Protein AF-A0A1H0HGM2-F1 (afdb_monomer_lite)

Sequence (257 aa):
MSARINRRALAAGILAATAVPAIAKDTRTVGTLRGDGTARLPDHAALWARMPLPFTPAEAWHLLSPETQAEIGTAVIGMELAQYVYGDGRADADQFKDDALRSAASDVAHDLLNRIDDRLWALLPDLYGPDGDHPAWALAAGMVHPLGAALPEAPTAPASVAEPDPTLAALAVREAASRDLAQIGNDTAGDESAEPTARWWAGDRRLDAADSVLRTTAPTTLAGLSALAQHYASTSCDPDGEGLTHLVEILADFADA

Secondary structure (DSSP, 8-state):
--PPP-------------------------------SSSPPP--HHHHTTS--SS-HHHHHHHS-HHHHHHHHHHHHHHHHHHHHHTTTS-TTTS-S-HHHHHHHHHHHHHHHHHHHHHHHHH-HHHH-STTS--HHHHHTTSSPPTT-PPPPPP------PPPPHHHHHHHHHHHHHHHHHHHHHHTTT--SHHHHHHHHHHHHHHHHHHHHHHHT---SHHHHHHHHHHHHHH-S-TTSHHHHHHHHHHHHHH--

Radius of gyration: 26.95 Å; chains: 1; bounding box: 80×81×49 Å

Organism: NCBI:txid582672

pLDDT: mean 79.15, std 18.61, range [33.38, 97.94]

Structure (mmCIF, N/CA/C/O backbone):
data_AF-A0A1H0HGM2-F1
#
_entry.id   AF-A0A1H0HGM2-F1
#
loop_
_atom_site.group_PDB
_atom_site.id
_atom_site.type_symbol
_atom_site.label_atom_id
_atom_site.label_alt_id
_atom_site.label_comp_id
_atom_site.label_asym_id
_atom_site.label_entity_id
_atom_site.label_seq_id
_atom_site.pdbx_PDB_ins_code
_atom_site.Cartn_x
_atom_site.Cartn_y
_atom_site.Cartn_z
_atom_site.occupancy
_atom_site.B_iso_or_equiv
_atom_site.auth_seq_id
_atom_site.auth_comp_id
_atom_site.auth_asym_id
_atom_site.auth_atom_id
_atom_site.pdbx_PDB_model_num
ATOM 1 N N . MET A 1 1 ? 59.753 -2.458 -13.255 1.00 41.25 1 MET A N 1
ATOM 2 C CA . MET A 1 1 ? 59.153 -1.107 -13.204 1.00 41.25 1 MET A CA 1
ATOM 3 C C . MET A 1 1 ? 57.980 -1.168 -12.238 1.00 41.25 1 MET A C 1
ATOM 5 O O . MET A 1 1 ? 56.936 -1.683 -12.601 1.00 41.25 1 MET A O 1
ATOM 9 N N . SER A 1 2 ? 58.196 -0.769 -10.982 1.00 33.38 2 SER A N 1
ATOM 10 C CA . SER A 1 2 ? 57.208 -0.868 -9.896 1.00 33.38 2 SER A CA 1
ATOM 11 C C . SER A 1 2 ? 56.624 0.509 -9.599 1.00 33.38 2 SER A C 1
ATOM 13 O O . SER A 1 2 ? 57.358 1.405 -9.184 1.00 33.38 2 SER A O 1
ATOM 15 N N . ALA A 1 3 ? 55.318 0.673 -9.796 1.00 39.53 3 ALA A N 1
ATOM 16 C CA . ALA A 1 3 ? 54.596 1.877 -9.408 1.00 39.53 3 ALA A CA 1
ATOM 17 C C . ALA A 1 3 ? 54.247 1.809 -7.911 1.00 39.53 3 ALA A C 1
ATOM 19 O O . ALA A 1 3 ? 53.541 0.908 -7.464 1.00 39.53 3 ALA A 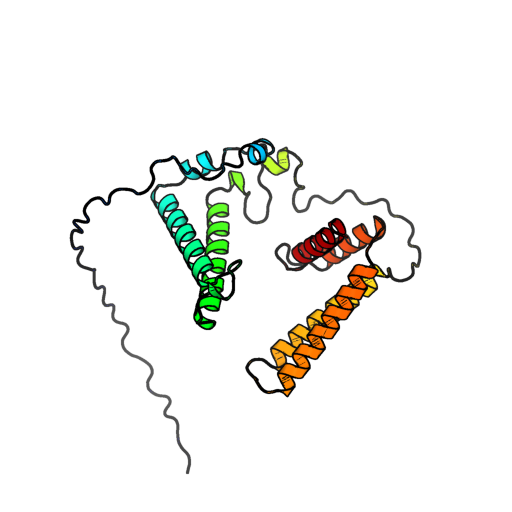O 1
ATOM 20 N N . ARG A 1 4 ? 54.781 2.751 -7.124 1.00 36.84 4 ARG A N 1
ATOM 21 C CA . ARG A 1 4 ? 54.432 2.951 -5.711 1.00 36.84 4 ARG A CA 1
ATOM 22 C C . ARG A 1 4 ? 53.229 3.890 -5.630 1.00 36.84 4 ARG A C 1
ATOM 24 O O . ARG A 1 4 ? 53.337 5.049 -6.016 1.00 36.84 4 ARG A O 1
ATOM 31 N N . ILE A 1 5 ? 52.112 3.398 -5.102 1.00 43.81 5 ILE A N 1
ATOM 32 C CA . ILE A 1 5 ? 50.931 4.203 -4.766 1.00 43.81 5 ILE A CA 1
ATOM 33 C C . ILE A 1 5 ? 51.203 4.918 -3.435 1.00 43.81 5 ILE A C 1
ATOM 35 O O . ILE A 1 5 ? 51.468 4.284 -2.412 1.00 43.81 5 ILE A O 1
ATOM 39 N N . ASN A 1 6 ? 51.181 6.250 -3.461 1.00 40.78 6 ASN A N 1
ATOM 40 C CA . ASN A 1 6 ? 51.484 7.111 -2.320 1.00 40.78 6 ASN A CA 1
ATOM 41 C C . ASN A 1 6 ? 50.248 7.250 -1.407 1.00 40.78 6 ASN A C 1
ATOM 43 O O . ASN A 1 6 ? 49.280 7.919 -1.753 1.00 40.78 6 ASN A O 1
ATOM 47 N N . ARG A 1 7 ? 50.292 6.631 -0.218 1.00 42.03 7 ARG A N 1
ATOM 48 C CA . ARG A 1 7 ? 49.257 6.670 0.840 1.00 42.03 7 ARG A CA 1
ATOM 49 C C . ARG A 1 7 ? 49.341 7.917 1.744 1.00 42.03 7 ARG A C 1
ATOM 51 O O . ARG A 1 7 ? 49.354 7.791 2.967 1.00 42.03 7 ARG A O 1
ATOM 58 N N . ARG A 1 8 ? 49.430 9.128 1.188 1.00 40.69 8 ARG A N 1
ATOM 59 C CA . ARG A 1 8 ? 49.421 10.374 1.987 1.00 40.69 8 ARG A CA 1
ATOM 60 C C . ARG A 1 8 ? 48.728 11.522 1.255 1.00 40.69 8 ARG A C 1
ATOM 62 O O . ARG A 1 8 ? 49.390 12.355 0.653 1.00 40.69 8 ARG A O 1
ATOM 69 N N . ALA A 1 9 ? 47.403 11.560 1.347 1.00 36.84 9 ALA A N 1
ATOM 70 C CA . ALA A 1 9 ? 46.600 12.771 1.180 1.00 36.84 9 ALA A CA 1
ATOM 71 C C . ALA A 1 9 ? 45.248 12.544 1.874 1.00 36.84 9 ALA A C 1
ATOM 73 O O . ALA A 1 9 ? 44.227 12.298 1.244 1.00 36.84 9 ALA A O 1
ATOM 74 N N . LEU A 1 10 ? 45.288 12.526 3.205 1.00 39.38 10 LEU A N 1
ATOM 75 C CA . LEU A 1 10 ? 44.124 12.514 4.081 1.00 39.38 10 LEU A CA 1
ATOM 76 C C . LEU A 1 10 ? 44.350 13.644 5.089 1.00 39.38 10 LEU A C 1
ATOM 78 O O . LEU A 1 10 ? 45.466 13.782 5.591 1.00 39.38 10 LEU A O 1
ATOM 82 N N . ALA A 1 11 ? 43.285 14.402 5.352 1.00 36.91 11 ALA A N 1
ATOM 83 C CA . ALA A 1 11 ? 43.165 15.565 6.239 1.00 36.91 11 ALA A CA 1
ATOM 84 C C . ALA A 1 11 ? 43.486 16.944 5.627 1.00 36.91 11 ALA A C 1
ATOM 86 O O . ALA A 1 11 ? 44.640 17.349 5.538 1.00 36.91 11 ALA A O 1
ATOM 87 N N . ALA A 1 12 ? 42.431 17.696 5.293 1.00 35.72 12 ALA A N 1
ATOM 88 C CA . ALA A 1 12 ? 42.093 18.976 5.937 1.00 35.72 12 ALA A CA 1
ATOM 89 C C . ALA A 1 12 ? 40.944 19.668 5.182 1.00 35.72 12 ALA A C 1
ATOM 91 O O . ALA A 1 12 ? 41.031 19.838 3.970 1.00 35.72 12 ALA A O 1
ATOM 92 N N . GLY A 1 13 ? 39.906 20.118 5.900 1.00 35.19 13 GLY A N 1
ATOM 93 C CA . GLY A 1 13 ? 38.994 21.143 5.376 1.00 35.19 13 GLY A CA 1
ATOM 94 C C . GLY A 1 13 ? 37.494 20.952 5.601 1.00 35.19 13 GLY A C 1
ATOM 95 O O . GLY A 1 13 ? 36.725 21.272 4.704 1.00 35.19 13 GLY A O 1
ATOM 96 N N . ILE A 1 14 ? 37.051 20.477 6.770 1.00 47.72 14 ILE A N 1
ATOM 97 C CA . ILE A 1 14 ? 35.669 20.729 7.210 1.00 47.72 14 ILE A CA 1
ATOM 98 C C . ILE A 1 14 ? 35.642 22.145 7.790 1.00 47.72 14 ILE A C 1
ATOM 100 O O . ILE A 1 14 ? 36.160 22.378 8.881 1.00 47.72 14 ILE A O 1
ATOM 104 N N . LEU A 1 15 ? 35.068 23.094 7.053 1.00 42.78 15 LEU A N 1
ATOM 105 C CA . LEU A 1 15 ? 34.681 24.400 7.577 1.00 42.78 15 LEU A CA 1
ATOM 106 C C . LEU A 1 15 ? 33.322 24.774 6.990 1.00 42.78 15 LEU A C 1
ATOM 108 O O . LEU A 1 15 ? 33.135 24.840 5.777 1.00 42.78 15 LEU A O 1
ATOM 112 N N . ALA A 1 16 ? 32.375 24.943 7.905 1.00 47.06 16 ALA A N 1
ATOM 113 C CA . ALA A 1 16 ? 30.979 25.229 7.662 1.00 47.06 16 ALA A CA 1
ATOM 114 C C . ALA A 1 16 ? 30.795 26.531 6.872 1.00 47.06 16 ALA A C 1
ATOM 116 O O . ALA A 1 16 ? 31.203 27.602 7.318 1.00 47.06 16 ALA A O 1
ATOM 117 N N . ALA A 1 17 ? 30.108 26.439 5.736 1.00 39.50 17 ALA A N 1
ATOM 118 C CA . ALA A 1 17 ? 29.451 27.575 5.113 1.00 39.50 17 ALA A CA 1
ATOM 119 C C . ALA A 1 17 ? 27.963 27.501 5.470 1.00 39.50 17 ALA A C 1
ATOM 121 O O . ALA A 1 17 ? 27.152 26.947 4.733 1.00 39.50 17 ALA A O 1
ATOM 122 N N . THR A 1 18 ? 27.599 28.050 6.629 1.00 46.50 18 THR A N 1
ATOM 123 C CA . THR A 1 18 ? 26.214 28.425 6.932 1.00 46.50 18 THR A CA 1
ATOM 124 C C . THR A 1 18 ? 25.848 29.619 6.053 1.00 46.50 18 THR A C 1
ATOM 126 O O . THR A 1 18 ? 25.894 30.770 6.487 1.00 46.50 18 THR A O 1
ATOM 129 N N . ALA A 1 19 ? 25.539 29.362 4.785 1.00 41.47 19 ALA A N 1
ATOM 130 C CA . ALA A 1 19 ? 24.848 30.334 3.958 1.00 41.47 19 ALA A CA 1
ATOM 131 C C . ALA A 1 19 ? 23.381 30.324 4.394 1.00 41.47 19 ALA A C 1
ATOM 133 O O . ALA A 1 19 ? 22.616 29.448 4.007 1.00 41.47 19 ALA A O 1
ATOM 134 N N . VAL A 1 20 ? 23.007 31.273 5.252 1.00 43.91 20 VAL A N 1
ATOM 135 C CA . VAL A 1 20 ? 21.601 31.603 5.496 1.00 43.91 20 VAL A CA 1
ATOM 136 C C . VAL A 1 20 ? 21.044 32.084 4.153 1.00 43.91 20 VAL A C 1
ATOM 138 O O . VAL A 1 20 ? 21.515 33.118 3.666 1.00 43.91 20 VAL A O 1
ATOM 141 N N . PRO A 1 21 ? 20.101 31.375 3.506 1.00 48.78 21 PRO A N 1
ATOM 142 C CA . PRO A 1 21 ? 19.476 31.912 2.314 1.00 48.78 21 PRO A CA 1
ATOM 143 C C . PRO A 1 21 ? 18.744 33.190 2.720 1.00 48.78 21 PRO A C 1
ATOM 145 O O . PRO A 1 21 ? 17.926 33.198 3.641 1.00 48.78 21 PRO A O 1
ATOM 148 N N . ALA A 1 22 ? 19.094 34.292 2.059 1.00 45.78 22 ALA A N 1
ATOM 149 C CA . ALA A 1 22 ? 18.381 35.546 2.193 1.00 45.78 22 ALA A CA 1
ATOM 150 C C . ALA A 1 22 ? 16.900 35.268 1.917 1.00 45.78 22 ALA A C 1
ATOM 152 O O . ALA A 1 22 ? 16.536 34.871 0.810 1.00 45.78 22 ALA A O 1
ATOM 153 N N . ILE A 1 23 ? 16.062 35.448 2.940 1.00 48.78 23 ILE A N 1
ATOM 154 C CA . ILE A 1 23 ? 14.609 35.384 2.821 1.00 48.78 23 ILE A CA 1
ATOM 155 C C . ILE A 1 23 ? 14.208 36.561 1.934 1.00 48.78 23 ILE A C 1
ATOM 157 O O . ILE A 1 23 ? 13.957 37.673 2.402 1.00 48.78 23 ILE A O 1
ATOM 161 N N . ALA A 1 24 ? 14.191 36.331 0.623 1.00 48.75 24 ALA A N 1
ATOM 162 C CA . ALA A 1 24 ? 13.398 37.138 -0.274 1.00 48.75 24 ALA A CA 1
ATOM 163 C C . ALA A 1 24 ? 11.969 37.047 0.263 1.00 48.75 24 ALA A C 1
ATOM 165 O O . ALA A 1 24 ? 11.419 35.952 0.382 1.00 48.75 24 ALA A O 1
ATOM 166 N N . LYS A 1 25 ? 11.399 38.189 0.666 1.00 46.81 25 LYS A N 1
ATOM 167 C CA . LYS A 1 25 ? 9.966 38.291 0.941 1.00 46.81 25 LYS A CA 1
ATOM 168 C C . LYS A 1 25 ? 9.260 37.911 -0.348 1.00 46.81 25 LYS A C 1
ATOM 170 O O . LYS A 1 25 ? 9.139 38.727 -1.257 1.00 46.81 25 LYS A O 1
ATOM 175 N N . ASP A 1 26 ? 8.882 36.648 -0.421 1.00 48.88 26 ASP A N 1
ATOM 176 C CA . ASP A 1 26 ? 8.165 36.076 -1.532 1.00 48.88 26 ASP A CA 1
ATOM 177 C C . ASP A 1 26 ? 6.769 36.694 -1.524 1.00 48.88 26 ASP A C 1
ATOM 179 O O . ASP A 1 26 ? 5.858 36.241 -0.835 1.00 48.88 26 ASP A O 1
ATOM 183 N N . THR A 1 27 ? 6.603 37.796 -2.252 1.00 48.78 27 THR A N 1
ATOM 184 C CA . THR A 1 27 ? 5.293 38.317 -2.640 1.00 48.78 27 THR A CA 1
ATOM 185 C C . THR A 1 27 ? 4.699 37.412 -3.716 1.00 48.78 27 THR A C 1
ATOM 187 O O . THR A 1 27 ? 4.332 37.872 -4.798 1.00 48.78 27 THR A O 1
ATOM 190 N N . ARG A 1 28 ? 4.611 36.107 -3.433 1.00 55.53 28 ARG A N 1
ATOM 191 C CA . ARG A 1 28 ? 3.736 35.204 -4.165 1.00 55.53 28 ARG A CA 1
ATOM 192 C C . ARG A 1 28 ? 2.328 35.708 -3.915 1.00 55.53 28 ARG A C 1
ATOM 194 O O . ARG A 1 28 ? 1.784 35.624 -2.817 1.00 55.53 28 ARG A O 1
ATOM 201 N N . THR A 1 29 ? 1.783 36.309 -4.962 1.00 50.22 29 THR A N 1
ATOM 202 C CA . THR A 1 29 ? 0.357 36.522 -5.161 1.00 50.22 29 THR A CA 1
ATOM 203 C C . THR A 1 29 ? -0.350 35.275 -4.647 1.00 50.22 29 THR A C 1
ATOM 205 O O . THR A 1 29 ? 0.011 34.178 -5.069 1.00 50.22 29 THR A O 1
ATOM 208 N N . VAL A 1 30 ? -1.279 35.429 -3.697 1.00 56.69 30 VAL A N 1
ATOM 209 C CA . VAL A 1 30 ? -2.112 34.326 -3.204 1.00 56.69 30 VAL A CA 1
ATOM 210 C C . VAL A 1 30 ? -2.732 33.681 -4.437 1.00 56.69 30 VAL A C 1
ATOM 212 O O . VAL A 1 30 ? -3.612 34.265 -5.069 1.00 56.69 30 VAL A O 1
ATOM 215 N N . GLY A 1 31 ? -2.167 32.549 -4.858 1.00 57.84 31 GLY A N 1
ATOM 216 C CA . GLY A 1 31 ? -2.611 31.860 -6.053 1.00 57.84 31 GLY A CA 1
ATOM 217 C C . GLY A 1 31 ? -4.076 31.513 -5.863 1.00 57.84 31 GLY A C 1
ATOM 218 O O . GLY A 1 31 ? -4.478 31.110 -4.771 1.00 57.84 31 GLY A O 1
ATOM 219 N N . THR A 1 32 ? -4.885 31.698 -6.902 1.00 76.00 32 THR A N 1
ATOM 220 C CA . THR A 1 32 ? -6.255 31.191 -6.905 1.00 76.00 32 THR A CA 1
ATOM 221 C C . THR A 1 32 ? -6.206 29.705 -6.550 1.00 76.00 32 THR A C 1
ATOM 223 O O . THR A 1 32 ? -5.618 28.913 -7.290 1.00 76.00 32 THR A O 1
ATOM 226 N N . LEU A 1 33 ? -6.764 29.346 -5.390 1.00 78.12 33 LEU A N 1
ATOM 227 C CA . LEU A 1 33 ? -6.861 27.955 -4.959 1.00 78.12 33 LEU A CA 1
ATOM 228 C C . LEU A 1 33 ? -7.675 27.185 -6.009 1.00 78.12 33 LEU A C 1
ATOM 230 O O . LEU A 1 33 ? -8.703 27.673 -6.479 1.00 78.12 33 LEU A O 1
ATOM 234 N N . ARG A 1 34 ? -7.184 26.015 -6.425 1.00 79.00 34 ARG A N 1
ATOM 235 C CA . ARG A 1 34 ? -7.852 25.164 -7.421 1.00 79.00 34 ARG A CA 1
ATOM 236 C C . ARG A 1 34 ? -8.838 24.223 -6.715 1.00 79.00 34 ARG A C 1
ATOM 238 O O . ARG A 1 34 ? -8.471 23.630 -5.707 1.00 79.00 34 ARG A O 1
ATOM 245 N N . GLY A 1 35 ? -10.043 24.071 -7.275 1.00 77.31 35 GLY A N 1
ATOM 246 C CA . GLY A 1 35 ? -11.105 23.173 -6.792 1.00 77.31 35 GLY A CA 1
ATOM 247 C C . GLY A 1 35 ? -12.396 23.919 -6.430 1.00 77.31 35 GLY A C 1
ATOM 248 O O . GLY A 1 35 ? -12.379 24.836 -5.617 1.00 77.31 35 GLY A O 1
ATOM 249 N N . ASP A 1 36 ? -13.521 23.533 -7.033 1.00 76.81 36 ASP A N 1
ATOM 250 C CA . ASP A 1 36 ? -14.860 24.120 -6.827 1.00 76.81 36 ASP A CA 1
ATOM 251 C C . ASP A 1 36 ? -15.796 23.218 -5.996 1.00 76.81 36 ASP A C 1
ATOM 253 O O . ASP A 1 36 ? -16.963 23.538 -5.773 1.00 76.81 36 ASP A O 1
ATOM 257 N N . GLY A 1 37 ? -15.274 22.090 -5.505 1.00 72.56 37 GLY A N 1
ATOM 258 C CA . GLY A 1 37 ? -16.003 21.136 -4.676 1.00 72.56 37 GLY A CA 1
ATOM 259 C C . GLY A 1 37 ? -17.016 20.272 -5.430 1.00 72.56 37 GLY A C 1
ATOM 260 O O . GLY A 1 37 ? -17.710 19.494 -4.772 1.00 72.56 37 GLY A O 1
ATOM 261 N N . THR A 1 38 ? -17.110 20.364 -6.764 1.00 77.25 38 THR A N 1
ATOM 262 C CA . THR A 1 38 ? -18.088 19.589 -7.549 1.00 77.25 38 THR A CA 1
ATOM 263 C C . THR A 1 38 ? -17.596 18.188 -7.908 1.00 77.25 38 THR A C 1
ATOM 265 O O . THR A 1 38 ? -18.411 17.302 -8.140 1.00 77.25 38 THR A O 1
ATOM 268 N N . ALA A 1 39 ? -16.280 17.967 -7.924 1.00 79.31 39 ALA A N 1
ATOM 269 C CA . ALA A 1 39 ? -15.652 16.669 -8.177 1.00 79.31 39 ALA A CA 1
ATOM 270 C C . ALA A 1 39 ? -15.049 16.096 -6.884 1.00 79.31 39 ALA A C 1
ATOM 272 O O . ALA A 1 39 ? -13.830 16.046 -6.719 1.00 79.31 39 ALA A O 1
ATOM 273 N N . ARG A 1 40 ? -15.904 15.720 -5.925 1.00 80.88 40 ARG A N 1
ATOM 274 C CA . ARG A 1 40 ? -15.440 15.055 -4.697 1.00 80.88 40 ARG A CA 1
ATOM 275 C C . ARG A 1 40 ? -15.037 13.615 -4.995 1.00 80.88 40 ARG A C 1
ATOM 277 O O . ARG A 1 40 ? -15.739 12.916 -5.724 1.00 80.88 40 ARG A O 1
ATOM 284 N N . LEU A 1 41 ? -13.929 13.185 -4.396 1.00 86.56 41 LEU A N 1
ATOM 285 C CA . LEU A 1 41 ? -13.551 11.777 -4.369 1.00 86.56 41 LEU A CA 1
ATOM 286 C C . LEU A 1 41 ? -14.628 10.962 -3.625 1.00 86.56 41 LEU A C 1
ATOM 288 O O . LEU A 1 41 ? -15.260 11.505 -2.710 1.00 86.56 41 LEU A O 1
ATOM 292 N N . PRO A 1 42 ? -14.854 9.688 -3.996 1.00 86.75 42 PRO A N 1
ATOM 293 C CA . PRO A 1 42 ? -15.713 8.793 -3.229 1.00 86.75 42 PRO A CA 1
ATOM 294 C C . PRO A 1 42 ? -15.230 8.701 -1.777 1.00 86.75 42 PRO A C 1
ATOM 296 O O . PRO A 1 42 ? -14.042 8.527 -1.525 1.00 86.75 42 PRO A O 1
ATOM 299 N N . ASP A 1 43 ? -16.145 8.812 -0.815 1.00 83.69 43 ASP A N 1
ATOM 300 C CA . ASP A 1 43 ? -15.801 8.794 0.614 1.00 83.69 43 ASP A CA 1
ATOM 301 C C . ASP A 1 43 ? -15.726 7.379 1.209 1.00 83.69 43 ASP A C 1
ATOM 303 O O . ASP A 1 43 ? -15.264 7.211 2.335 1.00 83.69 43 ASP A O 1
ATOM 307 N N . HIS A 1 44 ? -16.179 6.363 0.466 1.00 91.56 44 HIS A N 1
ATOM 308 C CA . HIS A 1 44 ? -16.291 4.970 0.904 1.00 91.56 44 HIS A CA 1
ATOM 309 C C . HIS A 1 44 ? -17.020 4.793 2.255 1.00 91.56 44 HIS A C 1
ATOM 311 O O . HIS A 1 44 ? -16.778 3.820 2.969 1.00 91.56 44 HIS A O 1
ATOM 317 N N . ALA A 1 45 ? -17.968 5.675 2.603 1.00 88.94 45 ALA A N 1
ATOM 318 C CA . ALA A 1 45 ? -18.619 5.695 3.919 1.00 88.94 45 ALA A CA 1
ATOM 319 C C . ALA A 1 45 ? -19.258 4.354 4.330 1.00 88.94 45 ALA A C 1
ATOM 321 O O . ALA A 1 45 ? -19.223 3.981 5.502 1.00 88.94 45 ALA A O 1
ATOM 322 N N . ALA A 1 46 ? -19.805 3.599 3.371 1.00 90.62 46 ALA A N 1
ATOM 323 C CA . ALA A 1 46 ? -20.396 2.285 3.627 1.00 90.62 46 ALA A CA 1
ATOM 324 C C . ALA A 1 46 ? -19.374 1.244 4.117 1.00 90.62 46 ALA A C 1
ATOM 326 O O . ALA A 1 46 ? -19.728 0.372 4.909 1.00 90.62 46 ALA A O 1
ATOM 327 N N . LEU A 1 47 ? -18.120 1.327 3.661 1.00 91.19 47 LEU A N 1
ATOM 328 C CA . LEU A 1 47 ? -17.037 0.477 4.151 1.00 91.19 47 LEU A CA 1
ATOM 329 C C . LEU A 1 47 ? -16.688 0.862 5.590 1.00 91.19 47 LEU A C 1
ATOM 331 O O . LEU A 1 47 ? -16.695 0.003 6.470 1.00 91.19 47 LEU A O 1
ATOM 335 N N . TRP A 1 48 ? -16.458 2.153 5.839 1.00 91.75 48 TRP A N 1
ATOM 336 C CA . TRP A 1 48 ? -16.053 2.654 7.155 1.00 91.75 48 TRP A CA 1
ATOM 337 C C . TRP A 1 48 ? -17.109 2.393 8.231 1.00 91.75 48 TRP A C 1
ATOM 339 O O . TRP A 1 48 ? -16.762 2.021 9.345 1.00 91.75 48 TRP A O 1
ATOM 349 N N . ALA A 1 49 ? -18.397 2.472 7.886 1.00 90.75 49 ALA A N 1
ATOM 350 C CA . ALA A 1 49 ? -19.503 2.196 8.804 1.00 90.75 49 ALA A CA 1
ATOM 351 C C . ALA A 1 49 ? -19.570 0.739 9.303 1.00 90.75 49 ALA A C 1
ATOM 353 O O . ALA A 1 49 ? -20.270 0.456 10.275 1.00 90.75 49 ALA A O 1
ATOM 354 N N . ARG A 1 50 ? -18.871 -0.200 8.651 1.00 92.44 50 ARG A N 1
ATOM 355 C CA . ARG A 1 50 ? -18.787 -1.603 9.096 1.00 92.44 50 ARG A CA 1
ATOM 356 C C . ARG A 1 50 ? -17.758 -1.811 10.204 1.00 92.44 50 ARG A C 1
ATOM 358 O O . ARG A 1 50 ? -17.740 -2.885 10.800 1.00 92.44 50 ARG A O 1
ATOM 365 N N . MET A 1 51 ? -16.904 -0.824 10.454 1.00 93.12 51 MET A N 1
ATOM 366 C CA . MET A 1 51 ? -15.838 -0.894 11.444 1.00 93.12 51 MET A CA 1
ATOM 367 C C . MET A 1 51 ? -16.166 0.033 12.618 1.00 93.12 51 MET A C 1
ATOM 369 O O . MET A 1 51 ? -16.594 1.166 12.396 1.00 93.12 51 MET A O 1
ATOM 373 N N . PRO A 1 52 ? -15.979 -0.408 13.874 1.00 94.50 52 PRO A N 1
ATOM 374 C CA . PRO A 1 52 ? -16.229 0.419 15.051 1.00 94.50 52 PRO A CA 1
ATOM 375 C C . PRO A 1 52 ? -15.065 1.393 15.291 1.00 94.50 52 PRO A C 1
ATOM 377 O O . PRO A 1 52 ? -14.442 1.381 16.350 1.00 94.50 52 PRO A O 1
ATOM 380 N N . LEU A 1 53 ? -14.745 2.208 14.284 1.00 93.62 53 LEU A N 1
ATOM 381 C CA . LEU A 1 53 ? -13.618 3.135 14.316 1.00 93.62 53 LEU A CA 1
ATOM 382 C C . LEU A 1 53 ? -13.826 4.216 15.393 1.00 93.62 53 LEU A C 1
ATOM 384 O O . LEU A 1 53 ? -14.954 4.685 15.574 1.00 93.62 53 LEU A O 1
ATOM 388 N N . PRO A 1 54 ? -12.755 4.666 16.074 1.00 93.38 54 PRO A N 1
ATOM 389 C CA . PRO A 1 54 ? -12.840 5.753 17.053 1.00 93.38 54 PRO A CA 1
ATOM 390 C C . PRO A 1 54 ? -13.193 7.106 16.411 1.00 93.38 54 PRO A C 1
ATOM 392 O O . PRO A 1 54 ? -13.723 7.989 17.083 1.00 93.38 54 PRO A O 1
ATOM 395 N N . PHE A 1 55 ? -12.899 7.259 15.119 1.00 94.00 55 PHE A N 1
ATOM 396 C CA . PHE A 1 55 ? -13.210 8.417 14.287 1.00 94.00 55 PHE A CA 1
ATOM 397 C C . PHE A 1 55 ? -13.186 8.013 12.804 1.00 94.00 55 PHE A C 1
ATOM 399 O O . PHE A 1 55 ? -12.592 7.002 12.423 1.00 94.00 55 PHE A O 1
ATOM 406 N N . THR A 1 56 ? -13.833 8.799 11.950 1.00 91.69 56 THR A N 1
ATOM 407 C CA . THR A 1 56 ? -13.793 8.630 10.488 1.00 91.69 56 THR A CA 1
ATOM 408 C C . THR A 1 56 ? -12.436 9.057 9.906 1.00 91.69 56 THR A C 1
ATOM 410 O O . THR A 1 56 ? -11.740 9.868 10.520 1.00 91.69 56 THR A O 1
ATOM 413 N N . PRO A 1 57 ? -12.057 8.614 8.689 1.00 91.81 57 PRO A N 1
ATOM 414 C CA . PRO A 1 57 ? -10.828 9.088 8.037 1.00 91.81 57 PRO A CA 1
ATOM 415 C C . PRO A 1 57 ? -10.750 10.618 7.886 1.00 91.81 57 PRO A C 1
ATOM 417 O O . PRO A 1 57 ? -9.682 11.209 8.029 1.00 91.81 57 PRO A O 1
ATOM 420 N N . ALA A 1 58 ? -11.887 11.282 7.647 1.00 92.31 58 ALA A N 1
ATOM 421 C CA . ALA A 1 58 ? -11.946 12.741 7.554 1.00 92.31 58 ALA A CA 1
ATOM 422 C C . ALA A 1 58 ? -11.682 13.422 8.908 1.00 92.31 58 ALA A C 1
ATOM 424 O O . ALA A 1 58 ? -10.966 14.419 8.975 1.00 92.31 58 ALA A O 1
ATOM 425 N N . GLU A 1 59 ? -12.233 12.882 9.996 1.00 94.50 59 GLU A N 1
ATOM 426 C CA . GLU A 1 59 ? -11.944 13.363 11.349 1.00 94.50 59 GLU A CA 1
ATOM 427 C C . GLU A 1 59 ? -10.479 13.112 11.723 1.00 94.50 59 GLU A C 1
ATOM 429 O O . GLU A 1 59 ? -9.829 14.034 12.208 1.00 94.50 59 GLU A O 1
ATOM 434 N N . ALA A 1 60 ? -9.935 11.927 11.411 1.00 94.94 60 ALA A N 1
ATOM 435 C CA . ALA A 1 60 ? -8.521 11.595 11.608 1.00 94.94 60 ALA A CA 1
ATOM 436 C C . ALA A 1 60 ? -7.604 12.633 10.952 1.00 94.94 60 ALA A C 1
ATOM 438 O O . ALA A 1 60 ? -6.687 13.153 11.584 1.00 94.94 60 ALA A O 1
ATOM 439 N N . TRP A 1 61 ? -7.899 12.990 9.698 1.00 95.44 61 TRP A N 1
ATOM 440 C CA . TRP A 1 61 ? -7.162 14.016 8.970 1.00 95.44 61 TRP A CA 1
ATOM 441 C C . TRP A 1 61 ? -7.179 15.360 9.702 1.00 95.44 61 TRP A C 1
ATOM 443 O O . TRP A 1 61 ? -6.141 16.004 9.849 1.00 95.44 61 TRP A O 1
ATOM 453 N N . HIS A 1 62 ? -8.341 15.773 10.213 1.00 96.50 62 HIS A N 1
ATOM 454 C CA . HIS A 1 62 ? -8.499 17.035 10.936 1.00 96.50 62 HIS A CA 1
ATOM 455 C C . HIS A 1 62 ? -7.872 17.056 12.336 1.00 96.50 62 HIS A C 1
ATOM 457 O O . HIS A 1 62 ? -7.660 18.146 12.868 1.00 96.50 62 HIS A O 1
ATOM 463 N N . LEU A 1 63 ? -7.533 15.901 12.914 1.00 96.00 63 LEU A N 1
ATOM 464 C CA . LEU A 1 63 ? -6.741 15.821 14.146 1.00 96.00 63 LEU A CA 1
ATOM 465 C C . LEU A 1 63 ? -5.255 16.135 13.913 1.00 96.00 63 LEU A C 1
ATOM 467 O O . LEU A 1 63 ? -4.554 16.509 14.854 1.00 96.00 63 LEU A O 1
ATOM 471 N N . LEU A 1 64 ? -4.767 16.017 12.675 1.00 96.62 64 LEU A N 1
ATOM 472 C CA . LEU A 1 64 ? -3.379 16.317 12.333 1.00 96.62 64 LEU A CA 1
ATOM 473 C C . LEU A 1 64 ? -3.114 17.828 12.334 1.00 96.62 64 LEU A C 1
ATOM 475 O O . LEU A 1 64 ? -3.975 18.642 11.994 1.00 96.62 64 LEU A O 1
ATOM 479 N N . SER A 1 65 ? -1.880 18.212 12.667 1.00 97.50 65 SER A N 1
ATOM 480 C CA . SER A 1 65 ? -1.460 19.609 12.549 1.00 97.50 65 SER A CA 1
ATOM 481 C C . SER A 1 65 ? -1.489 20.068 11.078 1.00 97.50 65 SER A C 1
ATOM 483 O O . SER A 1 65 ? -1.257 19.249 10.185 1.00 97.50 65 SER A O 1
ATOM 485 N N . PRO A 1 66 ? -1.703 21.365 10.784 1.00 97.50 66 PRO A N 1
ATOM 486 C CA . PRO A 1 66 ? -1.663 21.863 9.407 1.00 97.50 66 PRO A CA 1
ATOM 487 C C . PRO A 1 66 ? -0.336 21.583 8.685 1.00 97.50 66 PRO A C 1
ATOM 489 O O . PRO A 1 66 ? -0.328 21.351 7.480 1.00 97.50 66 PRO A O 1
ATOM 492 N N . GLU A 1 67 ? 0.783 21.588 9.417 1.00 97.25 67 GLU A N 1
ATOM 493 C CA . GLU A 1 67 ? 2.102 21.246 8.875 1.00 97.25 67 GLU A CA 1
ATOM 494 C C . GLU A 1 67 ? 2.154 19.776 8.447 1.00 97.25 67 GLU A C 1
ATOM 496 O O . GLU A 1 67 ? 2.547 19.477 7.324 1.00 97.25 67 GLU A O 1
ATOM 501 N N . THR A 1 68 ? 1.654 18.871 9.289 1.00 97.50 68 THR A N 1
ATOM 502 C CA . THR A 1 68 ? 1.568 17.433 8.993 1.00 97.50 68 THR A CA 1
ATOM 503 C C . THR A 1 68 ? 0.605 17.134 7.842 1.00 97.50 68 THR A C 1
ATOM 505 O O . THR A 1 68 ? 0.901 16.309 6.982 1.00 97.50 68 THR A O 1
ATOM 508 N N . GLN A 1 69 ? -0.531 17.833 7.769 1.00 97.69 69 GLN A N 1
ATOM 509 C CA . GLN A 1 69 ? -1.452 17.725 6.633 1.00 97.69 69 GLN A CA 1
ATOM 510 C C . GLN A 1 69 ? -0.776 18.151 5.322 1.00 97.69 69 GLN A C 1
ATOM 512 O O . GLN A 1 69 ? -0.947 17.498 4.294 1.00 97.69 69 GLN A O 1
ATOM 517 N N . ALA A 1 70 ? 0.010 19.231 5.345 1.00 97.12 70 ALA A N 1
ATOM 518 C CA . ALA A 1 70 ? 0.749 19.700 4.177 1.00 97.12 70 ALA A CA 1
ATOM 519 C C . ALA A 1 70 ? 1.896 18.751 3.786 1.00 97.12 70 ALA A C 1
ATOM 521 O O . ALA A 1 70 ? 2.101 18.514 2.595 1.00 97.12 70 ALA A O 1
ATOM 522 N N . GLU A 1 71 ? 2.611 18.194 4.768 1.00 97.38 71 GLU A N 1
ATOM 523 C CA . GLU A 1 71 ? 3.640 17.158 4.594 1.00 97.38 71 GLU A CA 1
ATOM 524 C C . GLU A 1 71 ? 3.059 15.949 3.848 1.00 97.38 71 GLU A C 1
ATOM 526 O O . GLU A 1 71 ? 3.505 15.632 2.743 1.00 97.38 71 GLU A O 1
ATOM 531 N N . ILE A 1 72 ? 1.999 15.340 4.392 1.00 97.12 72 ILE A N 1
ATOM 532 C CA . ILE A 1 72 ? 1.355 14.159 3.801 1.00 97.12 72 ILE A CA 1
ATOM 533 C C . ILE A 1 72 ? 0.739 14.500 2.441 1.00 97.12 72 ILE A C 1
ATOM 535 O O . ILE A 1 72 ? 0.930 13.764 1.476 1.00 97.12 72 ILE A O 1
ATOM 539 N N . GLY A 1 73 ? 0.056 15.642 2.318 1.00 95.88 73 GLY A N 1
ATOM 540 C CA . GLY A 1 73 ? -0.521 16.080 1.045 1.00 95.88 73 GLY A CA 1
ATOM 541 C C . GLY A 1 73 ? 0.531 16.255 -0.056 1.00 95.88 73 GLY A C 1
ATOM 542 O O . GLY A 1 73 ? 0.292 15.891 -1.206 1.00 95.88 73 GLY A O 1
ATOM 543 N N . THR A 1 74 ? 1.720 16.756 0.291 1.00 97.62 74 THR A N 1
ATOM 544 C CA . THR A 1 74 ? 2.849 16.868 -0.645 1.00 97.62 74 THR A CA 1
ATOM 545 C C . THR A 1 74 ? 3.363 15.492 -1.060 1.00 97.62 74 THR A C 1
ATOM 547 O O . THR A 1 74 ? 3.620 15.275 -2.243 1.00 97.62 74 THR A O 1
ATOM 550 N N . ALA A 1 75 ? 3.478 14.561 -0.111 1.00 97.31 75 ALA A N 1
ATOM 551 C CA . ALA A 1 75 ? 3.935 13.201 -0.375 1.00 97.31 75 ALA A CA 1
ATOM 552 C C . ALA A 1 75 ? 2.966 12.439 -1.299 1.00 97.31 75 ALA A C 1
ATOM 554 O O . ALA A 1 75 ? 3.411 11.853 -2.282 1.00 97.31 75 ALA A O 1
ATOM 555 N N . VAL A 1 76 ? 1.649 12.546 -1.073 1.00 96.81 76 VAL A N 1
ATOM 556 C CA . VAL A 1 76 ? 0.619 11.953 -1.950 1.00 96.81 76 VAL A CA 1
ATOM 557 C C . VAL A 1 76 ? 0.701 12.520 -3.370 1.00 96.81 76 VAL A C 1
ATOM 559 O O . VAL A 1 76 ? 0.702 11.763 -4.336 1.00 96.81 76 VAL A O 1
ATOM 562 N N . ILE A 1 77 ? 0.834 13.843 -3.526 1.00 97.38 77 ILE A N 1
ATOM 563 C CA . ILE A 1 77 ? 0.997 14.461 -4.856 1.00 97.38 77 ILE A CA 1
ATOM 564 C C . ILE A 1 77 ? 2.282 13.971 -5.542 1.00 97.38 77 ILE A C 1
ATOM 566 O O . ILE A 1 77 ? 2.277 13.718 -6.747 1.00 97.38 77 ILE A O 1
ATOM 570 N N . GLY A 1 78 ? 3.382 13.847 -4.794 1.00 97.56 78 GLY A N 1
ATOM 571 C CA . GLY A 1 78 ? 4.652 13.328 -5.303 1.00 97.56 78 GLY A CA 1
ATOM 572 C C . GLY A 1 78 ? 4.550 11.874 -5.765 1.00 97.56 78 GLY A C 1
ATOM 573 O O . GLY A 1 78 ? 5.039 11.548 -6.844 1.00 97.56 78 GLY A O 1
ATOM 574 N N . MET A 1 79 ? 3.861 11.035 -4.990 1.00 97.44 79 MET A N 1
ATOM 575 C CA . MET A 1 79 ? 3.612 9.630 -5.308 1.00 97.44 79 MET A CA 1
ATOM 576 C C . MET A 1 79 ? 2.786 9.489 -6.590 1.00 97.44 79 MET A C 1
ATOM 578 O O . MET A 1 79 ? 3.205 8.785 -7.502 1.00 97.44 79 MET A O 1
ATOM 582 N N . GLU A 1 80 ? 1.673 10.216 -6.720 1.00 96.44 80 GLU A N 1
ATOM 583 C CA . GLU A 1 80 ? 0.837 10.188 -7.932 1.00 96.44 80 GLU A CA 1
ATOM 584 C C . GLU A 1 80 ? 1.591 10.676 -9.177 1.00 96.44 80 GLU A C 1
ATOM 586 O O . GLU A 1 80 ? 1.437 10.131 -10.272 1.00 96.44 80 GLU A O 1
ATOM 591 N N . LEU A 1 81 ? 2.451 11.689 -9.028 1.00 97.62 81 LEU A N 1
ATOM 592 C CA . LEU A 1 81 ? 3.306 12.145 -10.122 1.00 97.62 81 LEU A CA 1
ATOM 593 C C . LEU A 1 81 ? 4.329 11.073 -10.520 1.00 97.62 81 LEU A C 1
ATOM 595 O O . LEU A 1 81 ? 4.567 10.873 -11.711 1.00 97.62 81 LEU A O 1
ATOM 599 N N . ALA A 1 82 ? 4.926 10.387 -9.547 1.00 97.12 82 ALA A N 1
ATOM 600 C CA . ALA A 1 82 ? 5.862 9.301 -9.796 1.00 97.12 82 ALA A CA 1
ATOM 601 C C . ALA A 1 82 ? 5.166 8.114 -10.488 1.00 97.12 82 ALA A C 1
ATOM 603 O O . ALA A 1 82 ? 5.659 7.639 -11.509 1.00 97.12 82 ALA A O 1
ATOM 604 N N . GLN A 1 83 ? 3.965 7.730 -10.045 1.00 95.56 83 GLN A N 1
ATOM 605 C CA . GLN A 1 83 ? 3.145 6.703 -10.701 1.00 95.56 83 GLN A CA 1
ATOM 606 C C . GLN A 1 83 ? 2.780 7.079 -12.140 1.00 95.56 83 GLN A C 1
ATOM 608 O O . GLN A 1 83 ? 2.861 6.254 -13.052 1.00 95.56 83 GLN A O 1
ATOM 613 N N . TYR A 1 84 ? 2.440 8.348 -12.382 1.00 95.69 84 TYR A N 1
ATOM 614 C CA . TYR A 1 84 ? 2.207 8.847 -13.735 1.00 95.69 84 TYR A CA 1
ATOM 615 C C . TYR A 1 84 ? 3.445 8.696 -14.634 1.00 95.69 84 TYR A C 1
ATOM 617 O O . TYR A 1 84 ? 3.309 8.306 -15.794 1.00 95.69 84 TYR A O 1
ATOM 625 N N . VAL A 1 85 ? 4.641 8.995 -14.117 1.00 97.69 85 VAL A N 1
ATOM 626 C CA . VAL A 1 85 ? 5.899 8.836 -14.865 1.00 97.69 85 VAL A CA 1
ATOM 627 C C . VAL A 1 85 ? 6.223 7.363 -15.099 1.00 97.69 85 VAL A C 1
ATOM 629 O O . VAL A 1 85 ? 6.606 7.009 -16.212 1.00 97.69 85 VAL A O 1
ATOM 632 N N . TYR A 1 86 ? 6.040 6.510 -14.089 1.00 96.69 86 TYR A N 1
ATOM 633 C CA . TYR A 1 86 ? 6.237 5.064 -14.193 1.00 96.69 86 TYR A CA 1
ATOM 634 C C . TYR A 1 86 ? 5.339 4.448 -15.278 1.00 96.69 86 TYR A C 1
ATOM 636 O O . TYR A 1 86 ? 5.802 3.647 -16.099 1.00 96.69 86 TYR A O 1
ATOM 644 N N . GLY A 1 87 ? 4.088 4.914 -15.356 1.00 94.19 87 GLY A N 1
ATOM 645 C CA . GLY A 1 87 ? 3.154 4.585 -16.429 1.00 94.19 87 GLY A CA 1
ATOM 646 C C . GLY A 1 87 ? 2.422 3.258 -16.239 1.00 94.19 87 GLY A C 1
ATOM 647 O O . GLY A 1 87 ? 1.935 2.703 -17.225 1.00 94.19 87 GLY A O 1
ATOM 648 N N . ASP A 1 88 ? 2.335 2.752 -15.007 1.00 85.75 88 ASP A N 1
ATOM 649 C CA . ASP A 1 88 ? 1.548 1.556 -14.704 1.00 85.75 88 ASP A CA 1
ATOM 650 C C . ASP A 1 88 ? 0.065 1.750 -15.057 1.00 85.75 88 ASP A C 1
ATOM 652 O O . ASP A 1 88 ? -0.500 2.842 -14.925 1.00 85.75 88 ASP A O 1
ATOM 656 N N . GLY A 1 89 ? -0.557 0.704 -15.597 1.00 82.31 89 GLY A N 1
ATOM 657 C CA . GLY A 1 89 ? -1.932 0.742 -16.103 1.00 82.31 89 GLY A CA 1
ATOM 658 C C . GLY A 1 89 ? -2.164 1.642 -17.330 1.00 82.31 89 GLY A C 1
ATOM 659 O O . GLY A 1 89 ? -3.313 1.824 -17.743 1.00 82.31 89 GLY A O 1
ATOM 660 N N . ARG A 1 90 ? -1.115 2.220 -17.938 1.00 89.25 90 ARG A N 1
ATOM 661 C CA . A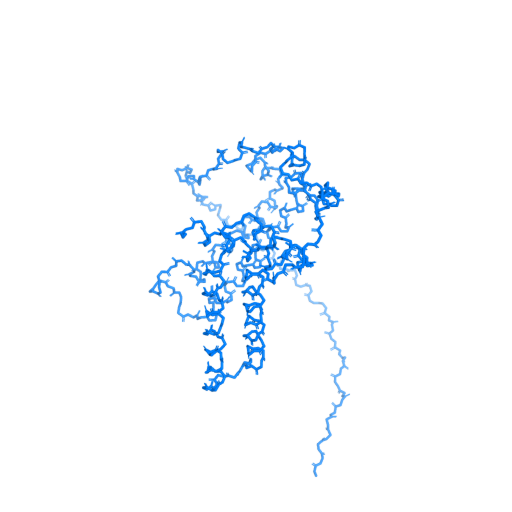RG A 1 90 ? -1.203 2.986 -19.197 1.00 89.25 90 ARG A CA 1
ATOM 662 C C . ARG A 1 90 ? -0.834 2.116 -20.391 1.00 89.25 90 ARG A C 1
ATOM 664 O O . ARG A 1 90 ? 0.051 1.271 -20.301 1.00 89.25 90 ARG A O 1
ATOM 671 N N . ALA A 1 91 ? -1.467 2.376 -21.534 1.00 91.38 91 ALA A N 1
ATOM 672 C CA . ALA A 1 91 ? -1.060 1.764 -22.793 1.00 91.38 91 ALA A CA 1
ATOM 673 C C . ALA A 1 91 ? 0.381 2.167 -23.146 1.00 91.38 91 ALA A C 1
ATOM 675 O O . ALA A 1 91 ? 0.772 3.313 -22.924 1.00 91.38 91 ALA A O 1
ATOM 676 N N . ASP A 1 92 ? 1.148 1.271 -23.770 1.00 88.94 92 ASP A N 1
ATOM 677 C CA . ASP A 1 92 ? 2.558 1.501 -24.131 1.00 88.94 92 ASP A CA 1
ATOM 678 C C . ASP A 1 92 ? 2.784 2.790 -24.937 1.00 88.94 92 ASP A C 1
ATOM 680 O O . ASP A 1 92 ? 3.832 3.435 -24.844 1.00 88.94 92 ASP A O 1
ATOM 684 N N . ALA A 1 93 ? 1.794 3.190 -25.741 1.00 93.69 93 ALA A N 1
ATOM 685 C CA . ALA A 1 93 ? 1.831 4.427 -26.514 1.00 93.69 93 ALA A CA 1
ATOM 686 C C . ALA A 1 93 ? 1.899 5.683 -25.625 1.00 93.69 93 ALA A C 1
ATOM 688 O O . ALA A 1 93 ? 2.565 6.645 -26.008 1.00 93.69 93 ALA A O 1
ATOM 689 N N . ASP A 1 94 ? 1.286 5.634 -24.442 1.00 93.44 94 ASP A N 1
ATOM 690 C CA . ASP A 1 94 ? 1.150 6.747 -23.499 1.00 93.44 94 ASP A CA 1
ATOM 691 C C . ASP A 1 94 ? 2.239 6.754 -22.412 1.00 93.44 94 ASP A C 1
ATOM 693 O O . ASP A 1 94 ? 2.344 7.710 -21.643 1.00 93.44 94 ASP A O 1
ATOM 697 N N . GLN A 1 95 ? 3.064 5.707 -22.341 1.00 94.75 95 GLN A N 1
ATOM 698 C CA . GLN A 1 95 ? 4.175 5.615 -21.394 1.00 94.75 95 GLN A CA 1
ATOM 699 C C . GLN A 1 95 ? 5.370 6.476 -21.833 1.00 94.75 95 GLN A C 1
ATOM 701 O O . GLN A 1 95 ? 5.661 6.629 -23.030 1.00 94.75 95 GLN A O 1
ATOM 706 N N . PHE A 1 96 ? 6.115 6.983 -20.844 1.00 95.75 96 PHE A N 1
ATOM 707 C CA . PHE A 1 96 ? 7.427 7.593 -21.064 1.00 95.75 96 PHE A CA 1
ATOM 708 C C . PHE A 1 96 ? 8.362 6.587 -21.758 1.00 95.75 96 PHE A C 1
ATOM 710 O O . PHE A 1 96 ? 8.264 5.384 -21.549 1.00 95.75 96 PHE A O 1
ATOM 717 N N . LYS A 1 97 ? 9.258 7.068 -22.627 1.00 96.44 97 LYS A N 1
ATOM 718 C CA . LYS A 1 97 ? 10.164 6.196 -23.408 1.00 96.44 97 LYS A CA 1
ATOM 719 C C . LYS A 1 97 ? 11.509 5.931 -22.733 1.00 96.44 97 LYS A C 1
ATOM 721 O O . LYS A 1 97 ? 12.331 5.215 -23.287 1.00 96.44 97 LYS A O 1
ATOM 726 N N . ASP A 1 98 ? 11.744 6.561 -21.589 1.00 97.56 98 ASP A N 1
ATOM 727 C CA . ASP A 1 98 ? 12.959 6.395 -20.800 1.00 97.56 98 ASP A CA 1
ATOM 728 C C . ASP A 1 98 ? 12.694 5.370 -19.693 1.00 97.56 98 ASP A C 1
ATOM 730 O O . ASP A 1 98 ? 12.066 5.688 -18.682 1.00 97.56 98 ASP A O 1
ATOM 734 N N . ASP A 1 99 ? 13.145 4.134 -19.903 1.00 94.75 99 ASP A N 1
ATOM 735 C CA . ASP A 1 99 ? 12.901 3.029 -18.972 1.00 94.75 99 ASP A CA 1
ATOM 736 C C . ASP A 1 99 ? 13.625 3.218 -17.631 1.00 94.75 99 ASP A C 1
ATOM 738 O O . ASP A 1 99 ? 13.092 2.851 -16.584 1.00 94.75 99 ASP A O 1
ATOM 742 N N . ALA A 1 100 ? 14.798 3.860 -17.626 1.00 96.00 100 ALA A N 1
ATOM 743 C CA . ALA A 1 100 ? 15.524 4.148 -16.391 1.00 96.00 100 ALA A CA 1
ATOM 744 C C . ALA A 1 100 ? 14.777 5.187 -15.543 1.00 96.00 100 ALA A C 1
ATOM 746 O O . ALA A 1 100 ? 14.652 5.026 -14.328 1.00 96.00 100 ALA A O 1
ATOM 747 N N . LEU A 1 101 ? 14.228 6.225 -16.183 1.00 97.31 101 LEU A N 1
ATOM 748 C CA . LEU A 1 101 ? 13.370 7.205 -15.516 1.00 97.31 101 LEU A CA 1
ATOM 749 C C . LEU A 1 101 ? 12.113 6.548 -14.939 1.00 97.31 101 LEU A C 1
ATOM 751 O O . LEU A 1 101 ? 11.718 6.865 -13.819 1.00 97.31 101 LEU A O 1
ATOM 755 N N . ARG A 1 102 ? 11.490 5.638 -15.690 1.00 97.94 102 ARG A N 1
ATOM 756 C CA . ARG A 1 102 ? 10.301 4.910 -15.234 1.00 97.94 102 ARG A CA 1
ATOM 757 C C . ARG A 1 102 ? 10.597 4.044 -14.021 1.00 97.94 102 ARG A C 1
ATOM 759 O O . ARG A 1 102 ? 9.860 4.125 -13.044 1.00 97.94 102 ARG A O 1
ATOM 766 N N . SER A 1 103 ? 11.683 3.275 -14.061 1.00 95.69 103 SER A N 1
ATOM 767 C CA . SER A 1 103 ? 12.123 2.460 -12.926 1.00 95.69 103 SER A CA 1
ATOM 768 C C . SER A 1 103 ? 12.371 3.326 -11.691 1.00 95.69 103 SER A C 1
ATOM 770 O O . SER A 1 103 ? 11.818 3.054 -10.633 1.00 95.69 103 SER A O 1
ATOM 772 N N . ALA A 1 104 ? 13.111 4.430 -11.837 1.00 97.50 104 ALA A N 1
ATOM 773 C CA . ALA A 1 104 ? 13.367 5.346 -10.726 1.00 97.50 104 ALA A CA 1
ATOM 774 C C . ALA A 1 104 ? 12.075 5.976 -10.171 1.00 97.50 104 ALA A C 1
ATOM 776 O O . ALA A 1 104 ? 11.969 6.231 -8.974 1.00 97.50 104 ALA A O 1
ATOM 777 N N . ALA A 1 105 ? 11.083 6.234 -11.027 1.00 97.88 105 ALA A N 1
ATOM 778 C CA . ALA A 1 105 ? 9.786 6.737 -10.595 1.00 97.88 105 ALA A CA 1
ATOM 779 C C . ALA A 1 105 ? 8.983 5.682 -9.815 1.00 97.88 105 ALA A C 1
ATOM 781 O O . ALA A 1 105 ? 8.365 6.031 -8.812 1.00 97.88 105 ALA A O 1
ATOM 782 N N . SER A 1 106 ? 9.044 4.406 -10.213 1.00 96.81 106 SER A N 1
ATOM 783 C CA . SER A 1 106 ? 8.470 3.295 -9.439 1.00 96.81 106 SER A CA 1
ATOM 784 C C . SER A 1 106 ? 9.077 3.226 -8.037 1.00 96.81 106 SER A C 1
ATOM 786 O O . SER A 1 106 ? 8.345 3.191 -7.048 1.00 96.81 106 SER A O 1
ATOM 788 N N . ASP A 1 107 ? 10.408 3.297 -7.939 1.00 97.38 107 ASP A N 1
ATOM 789 C CA . ASP A 1 107 ? 11.117 3.259 -6.654 1.00 97.38 107 ASP A CA 1
ATOM 790 C C . ASP A 1 107 ? 10.701 4.425 -5.745 1.00 97.38 107 ASP A C 1
ATOM 792 O O . ASP A 1 107 ? 10.448 4.239 -4.556 1.00 97.38 107 ASP A O 1
ATOM 796 N N . VAL A 1 108 ? 10.579 5.636 -6.303 1.00 97.62 108 VAL A N 1
ATOM 797 C CA . VAL A 1 108 ? 10.129 6.823 -5.556 1.00 97.62 108 VAL A CA 1
ATOM 798 C C . VAL A 1 108 ? 8.677 6.687 -5.100 1.00 97.62 108 VAL A C 1
ATOM 800 O O . VAL A 1 108 ? 8.367 7.061 -3.970 1.00 97.62 108 VAL A O 1
ATOM 803 N N . ALA A 1 109 ? 7.783 6.171 -5.947 1.00 96.38 109 ALA A N 1
ATOM 804 C CA . ALA A 1 109 ? 6.390 5.946 -5.568 1.00 96.38 109 ALA A CA 1
ATOM 805 C C . ALA A 1 109 ? 6.291 4.952 -4.401 1.00 96.38 109 ALA A C 1
ATOM 807 O O . ALA A 1 109 ? 5.571 5.215 -3.440 1.00 96.38 109 ALA A O 1
ATOM 808 N N . HIS A 1 110 ? 7.059 3.861 -4.458 1.00 95.00 110 HIS A N 1
ATOM 809 C CA . HIS A 1 110 ? 7.096 2.841 -3.415 1.00 95.00 110 HIS A CA 1
ATOM 810 C C . HIS A 1 110 ? 7.709 3.366 -2.103 1.00 95.00 110 HIS A C 1
ATOM 812 O O . HIS A 1 110 ? 7.127 3.175 -1.038 1.00 95.00 110 HIS A O 1
ATOM 818 N N . ASP A 1 111 ? 8.825 4.105 -2.162 1.00 97.12 111 ASP A N 1
ATOM 819 C CA . ASP A 1 111 ? 9.434 4.739 -0.978 1.00 97.12 111 ASP A CA 1
ATOM 820 C C . ASP A 1 111 ? 8.480 5.747 -0.318 1.00 97.12 111 ASP A C 1
ATOM 822 O O . ASP A 1 111 ? 8.355 5.774 0.906 1.00 97.12 111 ASP A O 1
ATOM 826 N N . LEU A 1 112 ? 7.768 6.560 -1.107 1.00 97.12 112 LEU A N 1
ATOM 827 C CA . LEU A 1 112 ? 6.774 7.494 -0.574 1.00 97.12 112 LEU A CA 1
ATOM 828 C C . LEU A 1 112 ? 5.583 6.771 0.054 1.00 97.12 112 LEU A C 1
ATOM 830 O O . LEU A 1 112 ? 5.152 7.182 1.129 1.00 97.12 112 LEU A O 1
ATOM 834 N N . LEU A 1 113 ? 5.073 5.714 -0.583 1.00 94.81 113 LEU A N 1
ATOM 835 C CA . LEU A 1 113 ? 3.970 4.917 -0.050 1.00 94.81 113 LEU A CA 1
ATOM 836 C C . LEU A 1 113 ? 4.329 4.338 1.322 1.00 94.81 113 LEU A C 1
ATOM 838 O O . LEU A 1 113 ? 3.624 4.611 2.291 1.00 94.81 113 LEU A O 1
ATOM 842 N N . ASN A 1 114 ? 5.458 3.630 1.414 1.00 92.94 114 ASN A N 1
ATOM 843 C CA . ASN A 1 114 ? 5.896 2.990 2.656 1.00 92.94 114 ASN A CA 1
ATOM 844 C C . ASN A 1 114 ? 6.128 4.025 3.764 1.00 92.94 114 ASN A C 1
ATOM 846 O O . ASN A 1 114 ? 5.683 3.851 4.893 1.00 92.94 114 ASN A O 1
ATOM 850 N N . ARG A 1 115 ? 6.747 5.168 3.439 1.00 94.94 1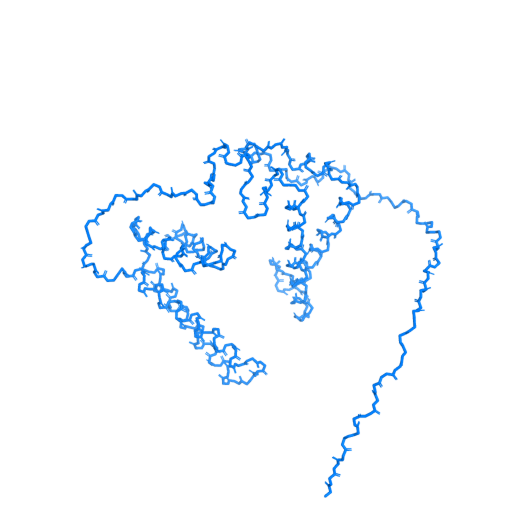15 ARG A N 1
ATOM 851 C CA . ARG A 1 115 ? 6.962 6.231 4.431 1.00 94.94 115 ARG A CA 1
ATOM 852 C C . ARG A 1 115 ? 5.677 6.903 4.886 1.00 94.94 115 ARG A C 1
ATOM 854 O O . ARG A 1 115 ? 5.610 7.314 6.041 1.00 94.94 115 ARG A O 1
ATOM 861 N N . ILE A 1 116 ? 4.694 7.094 4.003 1.00 96.44 116 ILE A N 1
ATOM 862 C CA . ILE A 1 116 ? 3.388 7.638 4.400 1.00 96.44 116 ILE A CA 1
ATOM 863 C C . ILE A 1 116 ? 2.686 6.649 5.330 1.00 96.44 116 ILE A C 1
ATOM 865 O O . ILE A 1 116 ? 2.111 7.094 6.321 1.00 96.44 116 ILE A O 1
ATOM 869 N N . ASP A 1 117 ? 2.758 5.350 5.040 1.00 92.38 117 ASP A N 1
ATOM 870 C CA . ASP A 1 117 ? 2.157 4.302 5.866 1.00 92.38 117 ASP A CA 1
ATOM 871 C C . ASP A 1 117 ? 2.747 4.296 7.284 1.00 92.38 117 ASP A C 1
ATOM 873 O O . ASP A 1 117 ? 2.031 4.598 8.244 1.00 92.38 117 ASP A O 1
ATOM 877 N N . ASP A 1 118 ? 4.074 4.159 7.406 1.00 92.94 118 ASP A N 1
ATOM 878 C CA . ASP A 1 118 ? 4.805 4.251 8.682 1.00 92.94 118 ASP A CA 1
ATOM 879 C C . ASP A 1 118 ? 4.452 5.537 9.448 1.00 92.94 118 ASP A C 1
ATOM 881 O O . ASP A 1 118 ? 4.240 5.561 10.667 1.00 92.94 118 ASP A O 1
ATOM 885 N N . ARG A 1 119 ? 4.382 6.657 8.719 1.00 95.06 119 ARG A N 1
ATOM 886 C CA . ARG A 1 119 ? 4.095 7.973 9.288 1.00 95.06 119 ARG A CA 1
ATOM 887 C C . ARG A 1 119 ? 2.673 8.058 9.829 1.00 95.06 119 ARG A C 1
ATOM 889 O O . ARG A 1 119 ? 2.479 8.637 10.899 1.00 95.06 119 ARG A O 1
ATOM 896 N N . LEU A 1 120 ? 1.687 7.526 9.112 1.00 94.19 120 LEU A N 1
ATOM 897 C CA . LEU A 1 120 ? 0.290 7.500 9.543 1.00 94.19 120 LEU A CA 1
ATOM 898 C C . LEU A 1 120 ? 0.097 6.570 10.740 1.00 94.19 120 LEU A C 1
ATOM 900 O O . LEU A 1 120 ? -0.613 6.955 11.671 1.00 94.19 120 LEU A O 1
ATOM 904 N N . TRP A 1 121 ? 0.770 5.418 10.757 1.00 93.12 121 TRP A N 1
ATOM 905 C CA . TRP A 1 121 ? 0.746 4.477 11.878 1.00 93.12 121 TRP A CA 1
ATOM 906 C C . TRP A 1 121 ? 1.212 5.150 13.173 1.00 93.12 121 TRP A C 1
ATOM 908 O O . TRP A 1 121 ? 0.501 5.144 14.180 1.00 93.12 121 TRP A O 1
ATOM 918 N N . ALA A 1 122 ? 2.341 5.862 13.108 1.00 93.12 122 ALA A N 1
ATOM 919 C CA . ALA A 1 122 ? 2.901 6.592 14.242 1.00 93.12 122 ALA A CA 1
ATOM 920 C C . ALA A 1 122 ? 2.040 7.787 14.702 1.00 93.12 122 ALA A C 1
ATOM 922 O O . ALA A 1 122 ? 2.032 8.133 15.886 1.00 93.12 122 ALA A O 1
ATOM 923 N N . LEU A 1 123 ? 1.344 8.464 13.781 1.00 95.38 123 LEU A N 1
ATOM 924 C CA . LEU A 1 123 ? 0.522 9.644 14.086 1.00 95.38 123 LEU A CA 1
ATOM 925 C C . LEU A 1 123 ? -0.880 9.294 14.596 1.00 95.38 123 LEU A C 1
ATOM 927 O O . LEU A 1 123 ? -1.481 10.098 15.310 1.00 95.38 123 LEU A O 1
ATOM 931 N N . LEU A 1 124 ? -1.412 8.132 14.213 1.00 95.25 124 LEU A N 1
ATOM 932 C CA . LEU A 1 124 ? -2.785 7.706 14.490 1.00 95.25 124 LEU A CA 1
ATOM 933 C C . LEU A 1 124 ? -2.824 6.305 15.136 1.00 95.25 124 LEU A C 1
ATOM 935 O O . LEU A 1 124 ? -3.509 5.415 14.622 1.00 95.25 124 LEU A O 1
ATOM 939 N N . PRO A 1 125 ? -2.159 6.093 16.289 1.00 93.94 125 PRO A N 1
ATOM 940 C CA . PRO A 1 125 ? -2.108 4.781 16.941 1.00 93.94 125 PRO A CA 1
ATOM 941 C C . PRO A 1 125 ? -3.488 4.279 17.393 1.00 93.94 125 PRO A C 1
ATOM 943 O O . PRO A 1 125 ? -3.714 3.077 17.482 1.00 93.94 125 PRO A O 1
ATOM 946 N N . ASP A 1 126 ? -4.454 5.172 17.626 1.00 93.44 126 ASP A N 1
ATOM 947 C CA . ASP A 1 126 ? -5.834 4.772 17.927 1.00 93.44 126 ASP A CA 1
ATOM 948 C C . ASP A 1 126 ? -6.526 4.106 16.726 1.00 93.44 126 ASP A C 1
ATOM 950 O O . ASP A 1 126 ? -7.434 3.292 16.907 1.00 93.44 126 ASP A O 1
ATOM 954 N N . LEU A 1 127 ? -6.110 4.450 15.502 1.00 93.62 127 LEU A N 1
ATOM 955 C CA . LEU A 1 127 ? -6.666 3.897 14.272 1.00 93.62 127 LEU A CA 1
ATOM 956 C C . LEU A 1 127 ? -5.934 2.621 13.851 1.00 93.62 127 LEU A C 1
ATOM 958 O O . LEU A 1 127 ? -6.601 1.643 13.520 1.00 93.62 127 LEU A O 1
ATOM 962 N N . TYR A 1 128 ? -4.602 2.624 13.902 1.00 91.06 128 TYR A N 1
ATOM 963 C CA . TYR A 1 128 ? -3.766 1.550 13.354 1.00 91.06 128 TYR A CA 1
ATOM 964 C C . TYR A 1 128 ? -3.154 0.615 14.407 1.00 91.06 128 TYR A C 1
ATOM 966 O O . TYR A 1 128 ? -2.672 -0.457 14.064 1.00 91.06 128 TYR A O 1
ATOM 974 N N . GLY A 1 129 ? -3.232 0.965 15.689 1.00 90.06 129 GLY A N 1
ATOM 975 C CA . GLY A 1 129 ? -2.616 0.212 16.780 1.00 90.06 129 GLY A CA 1
ATOM 976 C C . GLY A 1 129 ? -1.181 0.664 17.052 1.00 90.06 129 GLY A C 1
ATOM 977 O O . GLY A 1 129 ? -0.637 1.479 16.306 1.00 90.06 129 GLY A O 1
ATOM 978 N N . PRO A 1 130 ? -0.575 0.197 18.155 1.00 85.69 130 PRO A N 1
ATOM 979 C CA . PRO A 1 130 ? 0.851 0.382 18.390 1.00 85.69 130 PRO A CA 1
ATOM 980 C C . PRO A 1 130 ? 1.672 -0.545 17.480 1.00 85.69 130 PRO A C 1
ATOM 982 O O . PRO A 1 130 ? 1.162 -1.559 17.006 1.00 85.69 130 PRO A O 1
ATOM 985 N N . ASP A 1 131 ? 2.950 -0.221 17.279 1.00 77.38 131 ASP A N 1
ATOM 986 C CA . ASP A 1 131 ? 3.862 -1.005 16.440 1.00 77.38 131 ASP A CA 1
ATOM 987 C C . ASP A 1 131 ? 3.824 -2.502 16.794 1.00 77.38 131 ASP A C 1
ATOM 989 O O . ASP A 1 131 ? 4.104 -2.900 17.930 1.00 77.38 131 ASP A O 1
ATOM 993 N N . GLY A 1 132 ? 3.494 -3.329 15.799 1.00 74.19 132 GLY A N 1
ATOM 994 C CA . GLY A 1 132 ? 3.441 -4.783 15.940 1.00 74.19 132 GLY A CA 1
ATOM 995 C C . GLY A 1 132 ? 2.245 -5.324 16.732 1.00 74.19 132 GLY A C 1
ATOM 996 O O . GLY A 1 132 ? 2.304 -6.474 17.161 1.00 74.19 132 GLY A O 1
ATOM 997 N N . ASP A 1 133 ? 1.177 -4.546 16.945 1.00 84.19 133 ASP A N 1
ATOM 998 C CA . ASP A 1 133 ? -0.078 -5.027 17.539 1.00 84.19 133 ASP A CA 1
ATOM 999 C C . ASP A 1 133 ? -1.312 -4.408 16.860 1.00 84.19 133 ASP A C 1
ATOM 1001 O O . ASP A 1 133 ? -1.247 -3.415 16.137 1.00 84.19 133 ASP A O 1
ATOM 1005 N N . HIS A 1 134 ? -2.478 -4.999 17.101 1.00 88.62 134 HIS A N 1
ATOM 1006 C CA . HIS A 1 134 ? -3.740 -4.523 16.553 1.00 88.62 134 HIS A CA 1
ATOM 1007 C C . HIS A 1 134 ? -4.344 -3.369 17.375 1.00 88.62 134 HIS A C 1
ATOM 1009 O O . HIS A 1 134 ? -4.207 -3.327 18.602 1.00 88.62 134 HIS A O 1
ATOM 1015 N N . PRO A 1 135 ? -5.103 -2.450 16.746 1.00 92.94 135 PRO A N 1
ATOM 1016 C CA . PRO A 1 135 ? -5.773 -1.377 17.470 1.00 92.94 135 PRO A CA 1
ATOM 1017 C C . PRO A 1 135 ? -6.870 -1.911 18.397 1.00 92.94 135 PRO A C 1
ATOM 1019 O O . PRO A 1 135 ? -7.563 -2.892 18.104 1.00 92.94 135 PRO A O 1
ATOM 1022 N N . ALA A 1 136 ? -7.101 -1.194 19.500 1.00 92.00 136 ALA A N 1
ATOM 1023 C CA . ALA A 1 136 ? -8.066 -1.585 20.528 1.00 92.00 136 ALA A CA 1
ATOM 1024 C C . ALA A 1 136 ? -9.491 -1.785 19.983 1.00 92.00 136 ALA A C 1
ATOM 1026 O O . ALA A 1 136 ? -10.203 -2.677 20.446 1.00 92.00 136 ALA A O 1
ATOM 1027 N N . TRP A 1 137 ? -9.907 -0.991 18.988 1.00 94.19 137 TRP A N 1
ATOM 1028 C CA . TRP A 1 137 ? -11.232 -1.126 18.379 1.00 94.19 137 TRP A CA 1
ATOM 1029 C C . TRP A 1 137 ? -11.399 -2.461 17.640 1.00 94.19 137 TRP A C 1
ATOM 1031 O O . TRP A 1 137 ? -12.467 -3.067 17.720 1.00 94.19 137 TRP A O 1
ATOM 1041 N N . ALA A 1 138 ? -10.351 -2.956 16.974 1.00 93.62 138 ALA A N 1
ATOM 1042 C CA . ALA A 1 138 ? -10.390 -4.218 16.238 1.00 93.62 138 ALA A CA 1
ATOM 1043 C C . ALA A 1 138 ? -10.399 -5.417 17.198 1.00 93.62 138 ALA A C 1
ATOM 1045 O O . ALA A 1 138 ? -11.180 -6.355 17.016 1.00 93.62 138 ALA A O 1
ATOM 1046 N N . LEU A 1 139 ? -9.591 -5.346 18.262 1.00 91.62 139 LEU A N 1
ATOM 1047 C CA . LEU A 1 139 ? -9.546 -6.352 19.327 1.00 91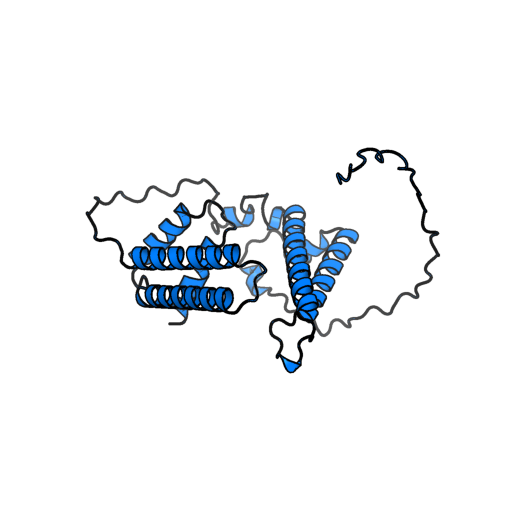.62 139 LEU A CA 1
ATOM 1048 C C . LEU A 1 139 ? -10.885 -6.448 20.069 1.00 91.62 139 LEU A C 1
ATOM 1050 O O . LEU A 1 139 ? -11.433 -7.537 20.232 1.00 91.62 139 LEU A O 1
ATOM 1054 N N . ALA A 1 140 ? -11.454 -5.311 20.480 1.00 91.50 140 ALA A N 1
ATOM 1055 C CA . ALA A 1 140 ? -12.729 -5.267 21.198 1.00 91.50 140 ALA A CA 1
ATOM 1056 C C . ALA A 1 140 ? -13.908 -5.757 20.342 1.00 91.50 140 ALA A C 1
ATOM 1058 O O . ALA A 1 140 ? -14.873 -6.308 20.873 1.00 91.50 140 ALA A O 1
ATOM 1059 N N . ALA A 1 141 ? -13.824 -5.581 19.023 1.00 92.25 141 ALA A N 1
ATOM 1060 C CA . ALA A 1 141 ? -14.812 -6.070 18.071 1.00 92.25 141 ALA A CA 1
ATOM 1061 C C . ALA A 1 141 ? -14.661 -7.562 17.732 1.00 92.25 141 ALA A C 1
ATOM 1063 O O . ALA A 1 141 ? -15.517 -8.111 17.038 1.00 92.25 141 ALA A O 1
ATOM 1064 N N . GLY A 1 142 ? -13.583 -8.215 18.183 1.00 91.56 142 GLY A N 1
ATOM 1065 C CA . GLY A 1 142 ? -13.266 -9.597 17.819 1.00 91.56 142 GLY A CA 1
ATOM 1066 C C . GLY A 1 142 ? -12.940 -9.775 16.334 1.00 91.56 142 GLY A C 1
ATOM 1067 O O . GLY A 1 142 ? -13.133 -10.864 15.801 1.00 91.56 142 GLY A O 1
ATOM 1068 N N . MET A 1 143 ? -12.493 -8.712 15.655 1.00 89.00 143 MET A N 1
ATOM 1069 C CA . MET A 1 143 ? -12.114 -8.760 14.235 1.00 89.00 143 MET A CA 1
ATOM 1070 C C . MET A 1 143 ? -10.729 -9.375 14.023 1.00 89.00 143 MET A C 1
ATOM 1072 O O . MET A 1 143 ? -10.437 -9.882 12.945 1.00 89.00 143 MET A O 1
ATOM 1076 N N . VAL A 1 144 ? -9.892 -9.327 15.056 1.00 87.56 144 VAL A N 1
ATOM 1077 C CA . VAL A 1 144 ? -8.521 -9.839 15.079 1.00 87.56 144 VAL A CA 1
ATOM 1078 C C . VAL A 1 144 ? -8.237 -10.470 16.441 1.00 87.56 144 VAL A C 1
ATOM 1080 O O . VAL A 1 144 ? -8.889 -10.143 17.438 1.00 87.56 144 VAL A O 1
ATOM 1083 N N . HIS A 1 145 ? -7.274 -11.388 16.488 1.00 80.88 145 HIS A N 1
ATOM 1084 C CA . HIS A 1 145 ? -6.820 -12.010 17.730 1.00 80.88 145 HIS A CA 1
ATOM 1085 C C . HIS A 1 145 ? -5.559 -11.310 18.250 1.00 80.88 145 HIS A C 1
ATOM 1087 O O . HIS A 1 145 ? -4.736 -10.898 17.436 1.00 80.88 145 HIS A O 1
ATOM 1093 N N . PRO A 1 146 ? -5.365 -11.201 19.578 1.00 77.38 146 PRO A N 1
ATOM 1094 C CA . PRO A 1 146 ? -4.116 -10.684 20.124 1.00 77.38 146 PRO A CA 1
ATOM 1095 C C . PRO A 1 146 ? -2.934 -11.533 19.651 1.00 77.38 146 PRO A C 1
ATOM 1097 O O . PRO A 1 146 ? -2.976 -12.766 19.754 1.00 77.38 146 PRO A O 1
ATOM 1100 N N . LEU A 1 147 ? -1.870 -10.883 19.183 1.00 68.62 147 LEU A N 1
ATOM 1101 C CA . LEU A 1 147 ? -0.615 -11.552 18.855 1.00 68.62 147 LEU A CA 1
ATOM 1102 C C . LEU A 1 147 ? -0.085 -12.272 20.107 1.00 68.62 147 LEU A C 1
ATOM 1104 O O . LEU A 1 147 ? 0.174 -11.665 21.143 1.00 68.62 147 LEU A O 1
ATOM 1108 N N . GLY A 1 148 ? 0.008 -13.603 20.035 1.00 64.62 148 GLY A N 1
ATOM 1109 C CA . GLY A 1 148 ? 0.448 -14.454 21.149 1.00 64.62 148 GLY A CA 1
ATOM 1110 C C . GLY A 1 148 ? -0.663 -15.029 22.037 1.00 64.62 148 GLY A C 1
ATOM 1111 O O . GLY A 1 148 ? -0.357 -15.777 22.969 1.00 64.62 148 GLY A O 1
ATOM 1112 N N . ALA A 1 149 ? -1.944 -14.767 21.755 1.00 62.41 149 ALA A N 1
ATOM 1113 C CA . ALA A 1 149 ? -3.017 -15.568 22.337 1.00 62.41 149 ALA A CA 1
ATOM 1114 C C . ALA A 1 149 ? -2.910 -16.996 21.782 1.00 62.41 149 ALA A C 1
ATOM 1116 O O . ALA A 1 149 ? -3.105 -17.217 20.588 1.00 62.41 149 ALA A O 1
ATOM 1117 N N . ALA A 1 150 ? -2.558 -17.957 22.643 1.00 51.56 150 ALA A N 1
ATOM 1118 C CA . ALA A 1 150 ? -2.482 -19.363 22.267 1.00 51.56 150 ALA A CA 1
ATOM 1119 C C . ALA A 1 150 ? -3.796 -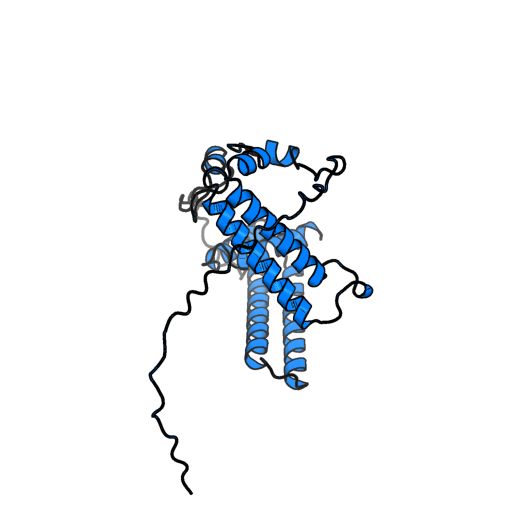19.772 21.587 1.00 51.56 150 ALA A C 1
ATOM 1121 O O . ALA A 1 150 ? -4.862 -19.717 22.208 1.00 51.56 150 ALA A O 1
ATOM 1122 N N . LEU A 1 151 ? -3.714 -20.150 20.307 1.00 55.75 151 LEU A N 1
ATOM 1123 C CA . LEU A 1 151 ? -4.841 -20.755 19.610 1.00 55.75 151 LEU A CA 1
ATOM 1124 C C . LEU A 1 151 ? -5.319 -21.940 20.461 1.00 55.75 151 LEU A C 1
ATOM 1126 O O . LEU A 1 151 ? -4.474 -22.692 20.958 1.00 55.75 151 LEU A O 1
ATOM 1130 N N . PRO A 1 152 ? -6.635 -22.104 20.681 1.00 54.78 152 PRO A N 1
ATOM 1131 C CA . PRO A 1 152 ? -7.142 -23.240 21.437 1.00 54.78 152 PRO A CA 1
ATOM 1132 C C . PRO A 1 152 ? -6.586 -24.518 20.809 1.00 54.78 152 PRO A C 1
ATOM 1134 O O . PRO A 1 152 ? -6.765 -24.732 19.609 1.00 54.78 152 PRO A O 1
ATOM 1137 N N . GLU A 1 153 ? -5.857 -25.311 21.606 1.00 43.25 153 GLU A N 1
ATOM 1138 C CA . GLU A 1 153 ? -5.177 -26.517 21.133 1.00 43.25 153 GLU A CA 1
ATOM 1139 C C . GLU A 1 153 ? -6.160 -27.371 20.331 1.00 43.25 153 GLU A C 1
ATOM 1141 O O . GLU A 1 153 ? -7.185 -27.830 20.846 1.00 43.25 153 GLU A O 1
ATOM 1146 N N . ALA A 1 154 ? -5.866 -27.543 19.041 1.00 49.31 154 ALA A N 1
ATOM 1147 C CA . ALA A 1 154 ? -6.682 -28.373 18.179 1.00 49.31 154 ALA A CA 1
ATOM 1148 C C . ALA A 1 154 ? -6.697 -29.808 18.739 1.00 49.31 154 ALA A C 1
ATOM 1150 O O . ALA A 1 154 ? -5.651 -30.312 19.163 1.00 49.31 154 ALA A O 1
ATOM 1151 N N . PRO A 1 155 ? -7.858 -30.488 18.748 1.00 50.22 155 PRO A N 1
ATOM 1152 C CA . PRO A 1 155 ? -7.955 -31.851 19.245 1.00 50.22 155 PRO A CA 1
ATOM 1153 C C . PRO A 1 155 ? -6.965 -32.749 18.500 1.00 50.22 155 PRO A C 1
ATOM 1155 O O . PRO A 1 155 ? -6.980 -32.845 17.273 1.00 50.22 155 PRO A O 1
ATOM 1158 N N . THR A 1 156 ? -6.087 -33.391 19.268 1.00 45.81 156 THR A N 1
ATOM 1159 C CA . THR A 1 156 ? -4.991 -34.228 18.778 1.00 45.81 156 THR A CA 1
ATOM 1160 C C . THR A 1 156 ? -5.571 -35.474 18.108 1.00 45.81 156 THR A C 1
ATOM 1162 O O . THR A 1 156 ? -5.928 -36.452 18.766 1.00 45.81 156 THR A O 1
ATOM 1165 N N . ALA A 1 157 ? -5.717 -35.437 16.784 1.00 44.50 157 ALA A N 1
ATOM 1166 C CA . ALA A 1 157 ? -6.064 -36.616 16.002 1.00 44.50 157 ALA A CA 1
ATOM 1167 C C . ALA A 1 157 ? -4.843 -37.558 15.910 1.00 44.50 157 ALA A C 1
ATOM 1169 O O . ALA A 1 157 ? -3.712 -37.083 15.780 1.00 44.50 157 ALA A O 1
ATOM 1170 N N . PRO A 1 158 ? -5.033 -38.888 15.988 1.00 46.75 158 PRO A N 1
ATOM 1171 C CA . PRO A 1 158 ? -3.932 -39.843 15.921 1.00 46.75 158 PRO A CA 1
ATOM 1172 C C . PRO A 1 158 ? -3.227 -39.775 14.561 1.00 46.75 158 PRO A C 1
ATOM 1174 O O . PRO A 1 158 ? -3.871 -39.809 13.512 1.00 46.75 158 PRO A O 1
ATOM 1177 N N . ALA A 1 159 ? -1.895 -39.697 14.600 1.00 46.78 159 ALA A N 1
ATOM 1178 C CA . ALA A 1 159 ? -1.032 -39.587 13.431 1.00 46.78 159 ALA A CA 1
ATOM 1179 C C . ALA A 1 159 ? -1.156 -40.824 12.524 1.00 46.78 159 ALA A C 1
ATOM 1181 O O . ALA A 1 159 ? -0.598 -41.887 12.799 1.00 46.78 159 ALA A O 1
ATOM 1182 N N . SER A 1 160 ? -1.897 -40.671 11.428 1.00 48.06 160 SER A N 1
ATOM 1183 C CA . SER A 1 160 ? -1.815 -41.552 10.268 1.00 48.06 160 SER A CA 1
ATOM 1184 C C . SER A 1 160 ? -0.493 -41.283 9.552 1.00 48.06 160 SER A C 1
ATOM 1186 O O . SER A 1 160 ? -0.152 -40.126 9.314 1.00 48.06 160 SER A O 1
ATOM 1188 N N . VAL A 1 161 ? 0.240 -42.336 9.181 1.00 53.03 161 VAL A N 1
ATOM 1189 C CA . VAL A 1 161 ? 1.370 -42.246 8.242 1.00 53.03 161 VAL A CA 1
ATOM 1190 C C . VAL A 1 161 ? 0.773 -41.964 6.862 1.00 53.03 161 VAL A C 1
ATOM 1192 O O . VAL A 1 161 ? 0.506 -42.879 6.088 1.00 53.03 161 VAL A O 1
ATOM 1195 N N . ALA A 1 162 ? 0.421 -40.704 6.625 1.00 56.94 162 ALA A N 1
ATOM 1196 C CA . ALA A 1 162 ? -0.167 -40.246 5.380 1.00 56.94 162 ALA A CA 1
ATOM 1197 C C . ALA A 1 162 ? 0.929 -40.122 4.317 1.00 56.94 162 ALA A C 1
ATOM 1199 O O . ALA A 1 162 ? 2.030 -39.646 4.604 1.00 56.94 162 ALA A O 1
ATOM 1200 N N . GLU A 1 163 ? 0.626 -40.561 3.094 1.00 62.25 163 GLU A N 1
ATOM 1201 C CA . GLU A 1 163 ? 1.399 -40.163 1.918 1.00 62.25 163 GLU A CA 1
ATOM 1202 C C . GLU A 1 163 ? 1.555 -38.631 1.898 1.00 62.25 163 GLU A C 1
ATOM 1204 O O . GLU A 1 163 ? 0.638 -37.929 2.338 1.00 62.25 163 GLU A O 1
ATOM 1209 N N . PRO A 1 164 ? 2.708 -38.105 1.440 1.00 68.56 164 PRO A N 1
ATOM 1210 C CA . PRO A 1 164 ? 2.933 -36.667 1.383 1.00 68.56 164 PRO A CA 1
ATOM 1211 C C . PRO A 1 164 ? 1.810 -36.009 0.584 1.00 68.56 164 PRO A C 1
ATOM 1213 O O . PRO A 1 164 ? 1.531 -36.420 -0.543 1.00 68.56 164 PRO A O 1
ATOM 1216 N N . ASP A 1 165 ? 1.159 -35.016 1.195 1.00 78.62 165 ASP A N 1
ATOM 1217 C CA . ASP A 1 165 ? 0.062 -34.281 0.575 1.00 78.62 165 ASP A CA 1
ATOM 1218 C C . ASP A 1 165 ? 0.535 -33.756 -0.793 1.00 78.62 165 ASP A C 1
ATOM 1220 O O . ASP A 1 165 ? 1.552 -33.050 -0.855 1.00 78.62 165 ASP A O 1
ATOM 1224 N N . PRO A 1 166 ? -0.148 -34.107 -1.898 1.00 83.81 166 PRO A N 1
ATOM 1225 C CA . PRO A 1 166 ? 0.278 -33.707 -3.234 1.00 83.81 166 PRO A CA 1
ATOM 1226 C C . PRO A 1 166 ? 0.353 -32.177 -3.379 1.00 83.81 166 PRO A C 1
ATOM 1228 O O . PRO A 1 166 ? 1.191 -31.684 -4.133 1.00 83.81 166 PRO A O 1
ATOM 1231 N N . THR A 1 167 ? -0.432 -31.425 -2.600 1.00 82.25 167 THR A N 1
ATOM 1232 C CA . THR A 1 167 ? -0.390 -29.956 -2.528 1.00 82.25 167 THR A CA 1
ATOM 1233 C C . THR A 1 167 ? 0.947 -29.470 -1.975 1.00 82.25 167 THR A C 1
ATOM 1235 O O . THR A 1 167 ? 1.580 -28.592 -2.557 1.00 82.25 167 THR A O 1
ATOM 1238 N N . LEU A 1 168 ? 1.418 -30.071 -0.877 1.00 82.81 168 LEU A N 1
ATOM 1239 C CA . LEU A 1 168 ? 2.704 -29.719 -0.265 1.00 82.81 168 LEU A CA 1
ATOM 1240 C C . LEU A 1 168 ? 3.877 -30.121 -1.166 1.00 82.81 168 LEU A C 1
ATOM 1242 O O . LEU A 1 168 ? 4.867 -29.397 -1.254 1.00 82.81 168 LEU A O 1
ATOM 1246 N N . ALA A 1 169 ? 3.757 -31.243 -1.881 1.00 86.06 169 ALA A N 1
ATOM 1247 C CA . ALA A 1 169 ? 4.750 -31.643 -2.872 1.00 86.06 169 ALA A CA 1
ATOM 1248 C C . ALA A 1 169 ? 4.821 -30.647 -4.045 1.00 86.06 169 ALA A C 1
ATOM 1250 O O . ALA A 1 169 ? 5.918 -30.252 -4.441 1.00 86.06 169 ALA A O 1
ATOM 1251 N N . ALA A 1 170 ? 3.675 -30.203 -4.571 1.00 87.62 170 ALA A N 1
ATOM 1252 C CA . ALA A 1 170 ? 3.613 -29.196 -5.630 1.00 87.62 170 ALA A CA 1
ATOM 1253 C C . ALA A 1 170 ? 4.187 -27.844 -5.174 1.00 87.62 170 ALA A C 1
ATOM 1255 O O . ALA A 1 170 ? 4.961 -27.222 -5.906 1.00 87.62 170 ALA A O 1
ATOM 1256 N N . LEU A 1 171 ? 3.877 -27.424 -3.945 1.00 85.62 171 LEU A N 1
ATOM 1257 C CA . LEU A 1 171 ? 4.408 -26.195 -3.360 1.00 85.62 171 LEU A CA 1
ATOM 1258 C C . LEU A 1 171 ? 5.934 -26.243 -3.219 1.00 85.62 171 LEU A C 1
ATOM 1260 O O . LEU A 1 171 ? 6.621 -25.319 -3.647 1.00 85.62 171 LEU A O 1
ATOM 1264 N N . ALA A 1 172 ? 6.482 -27.351 -2.714 1.00 87.62 172 ALA A N 1
ATOM 1265 C CA . ALA A 1 172 ? 7.927 -27.525 -2.588 1.00 87.62 172 ALA A CA 1
ATOM 1266 C C . ALA A 1 172 ? 8.651 -27.464 -3.948 1.00 87.62 172 ALA A C 1
ATOM 1268 O O . ALA A 1 172 ? 9.760 -26.933 -4.040 1.00 87.62 172 ALA A O 1
ATOM 1269 N N . VAL A 1 173 ? 8.030 -27.981 -5.018 1.00 90.62 173 VAL A N 1
ATOM 1270 C CA . VAL A 1 173 ? 8.564 -27.883 -6.388 1.00 90.62 173 VAL A CA 1
ATOM 1271 C C . VAL A 1 173 ? 8.593 -26.428 -6.862 1.00 90.62 173 VAL A C 1
ATOM 1273 O O . VAL A 1 173 ? 9.607 -25.995 -7.414 1.00 90.62 173 VAL A O 1
ATOM 1276 N N . ARG A 1 174 ? 7.531 -25.656 -6.604 1.00 91.06 1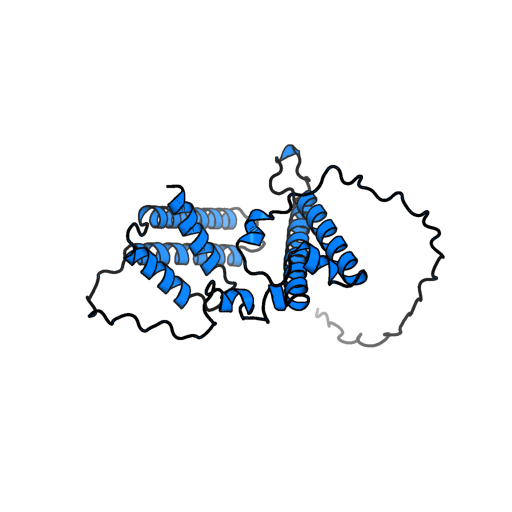74 ARG A N 1
ATOM 1277 C CA . ARG A 1 174 ? 7.468 -24.224 -6.930 1.00 91.06 174 ARG A CA 1
ATOM 1278 C C . ARG A 1 174 ? 8.511 -23.411 -6.170 1.00 91.06 174 ARG A C 1
ATOM 1280 O O . ARG A 1 174 ? 9.265 -22.658 -6.781 1.00 91.06 174 ARG A O 1
ATOM 1287 N N . GLU A 1 175 ? 8.618 -23.601 -4.858 1.00 88.19 175 GLU A N 1
ATOM 1288 C CA . GLU A 1 175 ? 9.612 -22.916 -4.020 1.00 88.19 175 GLU A CA 1
ATOM 1289 C C . GLU A 1 175 ? 11.053 -23.237 -4.449 1.00 88.19 175 GLU A C 1
ATOM 1291 O O . GLU A 1 175 ? 11.939 -22.381 -4.394 1.00 88.19 175 GLU A O 1
ATOM 1296 N N . ALA A 1 176 ? 11.320 -24.474 -4.879 1.00 90.19 176 ALA A N 1
ATOM 1297 C CA . ALA A 1 176 ? 12.614 -24.849 -5.441 1.00 90.19 176 ALA A CA 1
ATOM 1298 C C . ALA A 1 176 ? 12.884 -24.150 -6.784 1.00 90.19 176 ALA A C 1
ATOM 1300 O O . ALA A 1 176 ? 13.997 -23.667 -6.992 1.00 90.19 176 ALA A O 1
ATOM 1301 N N . ALA A 1 177 ? 11.885 -24.058 -7.669 1.00 90.88 177 ALA A N 1
ATOM 1302 C CA . ALA A 1 177 ? 12.010 -23.358 -8.947 1.00 90.88 177 ALA A CA 1
ATOM 1303 C C . ALA A 1 177 ? 12.236 -21.847 -8.762 1.00 90.88 177 ALA A C 1
ATOM 1305 O O . ALA A 1 177 ? 13.108 -21.283 -9.418 1.00 90.88 177 ALA A O 1
ATOM 1306 N N . SER A 1 178 ? 11.519 -21.216 -7.827 1.00 90.69 178 SER A N 1
ATOM 1307 C CA . SER A 1 178 ? 11.689 -19.796 -7.489 1.00 90.69 178 SER A CA 1
ATOM 1308 C C . SER A 1 178 ? 13.099 -19.503 -6.959 1.00 90.69 178 SER A C 1
ATOM 1310 O O . SER A 1 178 ? 13.783 -18.613 -7.466 1.00 90.69 178 SER A O 1
ATOM 1312 N N . ARG A 1 179 ? 13.608 -20.321 -6.023 1.00 91.19 179 ARG A N 1
ATOM 1313 C CA . ARG A 1 179 ? 14.991 -20.187 -5.526 1.00 91.19 179 ARG A CA 1
ATOM 1314 C C . ARG A 1 179 ? 16.040 -20.378 -6.621 1.00 91.19 179 ARG A C 1
ATOM 1316 O O . ARG A 1 179 ? 17.036 -19.659 -6.621 1.00 91.19 179 ARG A O 1
ATOM 1323 N N . ASP A 1 180 ? 15.837 -21.323 -7.540 1.00 93.19 180 ASP A N 1
ATOM 1324 C CA . ASP A 1 180 ? 16.747 -21.524 -8.676 1.00 93.19 180 ASP A CA 1
ATOM 1325 C C . ASP A 1 180 ? 16.743 -20.315 -9.622 1.00 93.19 180 ASP A C 1
ATOM 1327 O O . ASP A 1 180 ? 17.806 -19.861 -10.038 1.00 93.19 180 ASP A O 1
ATOM 1331 N N . LEU A 1 181 ? 15.571 -19.738 -9.910 1.00 93.50 181 LEU A N 1
ATOM 1332 C CA . LEU A 1 181 ? 15.457 -18.534 -10.736 1.00 93.50 181 LEU A CA 1
ATOM 1333 C C . LEU A 1 181 ? 16.137 -17.324 -10.079 1.00 93.50 181 LEU A C 1
ATOM 1335 O O . LEU A 1 181 ? 16.912 -16.627 -10.736 1.00 93.50 181 LEU A O 1
ATOM 1339 N N . ALA A 1 182 ? 15.928 -17.121 -8.776 1.00 87.62 182 ALA A N 1
ATOM 1340 C CA . ALA A 1 182 ? 16.615 -16.080 -8.013 1.00 87.62 182 ALA A CA 1
ATOM 1341 C C . ALA A 1 182 ? 18.142 -16.273 -8.030 1.00 87.62 182 ALA A C 1
ATOM 1343 O O . ALA A 1 182 ? 18.893 -15.316 -8.228 1.00 87.62 182 ALA A O 1
ATOM 1344 N N . GLN A 1 183 ? 18.619 -17.515 -7.887 1.00 91.81 183 GLN A N 1
ATOM 1345 C CA . GLN A 1 183 ? 20.045 -17.827 -7.986 1.00 91.81 183 GLN A CA 1
ATOM 1346 C C . GLN A 1 183 ? 20.596 -17.536 -9.387 1.00 91.81 183 GLN A C 1
ATOM 1348 O O . GLN A 1 183 ? 21.680 -16.968 -9.491 1.00 91.81 183 GLN A O 1
ATOM 1353 N N . ILE A 1 184 ? 19.857 -17.867 -10.455 1.00 92.56 184 ILE A N 1
ATOM 1354 C CA . ILE A 1 184 ? 20.240 -17.511 -11.829 1.00 92.56 184 ILE A CA 1
ATOM 1355 C C . ILE A 1 184 ? 20.390 -15.995 -11.948 1.00 92.56 184 ILE A C 1
ATOM 1357 O O . ILE A 1 184 ? 21.429 -15.555 -12.423 1.00 92.56 184 ILE A O 1
ATOM 1361 N N . GLY A 1 185 ? 19.421 -15.212 -11.462 1.00 89.19 185 GLY A N 1
ATOM 1362 C CA . GLY A 1 185 ? 19.488 -13.747 -11.477 1.00 89.19 185 GLY A CA 1
ATOM 1363 C C . GLY A 1 185 ? 20.739 -13.197 -10.796 1.00 89.19 185 GLY A C 1
ATOM 1364 O O . GLY A 1 185 ? 21.427 -12.348 -11.362 1.00 89.19 185 GLY A O 1
ATOM 1365 N N . ASN A 1 186 ? 21.075 -13.735 -9.623 1.00 90.12 186 ASN A N 1
ATOM 1366 C CA . ASN A 1 186 ? 22.280 -13.355 -8.885 1.00 90.12 186 ASN A CA 1
ATOM 1367 C C . ASN A 1 186 ? 23.570 -13.746 -9.625 1.00 90.12 186 ASN A C 1
ATOM 1369 O O . ASN A 1 186 ? 24.504 -12.948 -9.689 1.00 90.12 186 ASN A O 1
ATOM 1373 N N . ASP A 1 187 ? 23.624 -14.950 -10.203 1.00 92.12 187 ASP A N 1
ATOM 1374 C CA . ASP A 1 187 ? 24.778 -15.447 -10.964 1.00 92.12 187 ASP A CA 1
ATOM 1375 C C . ASP A 1 187 ? 25.021 -14.641 -12.247 1.00 92.12 187 ASP A C 1
ATOM 1377 O O . ASP A 1 187 ? 26.155 -14.553 -12.720 1.00 92.12 187 ASP A O 1
ATOM 1381 N N . THR A 1 188 ? 23.956 -14.093 -12.836 1.00 92.19 188 THR A N 1
ATOM 1382 C CA . THR A 1 188 ? 23.988 -13.395 -14.126 1.00 92.19 188 THR A CA 1
ATOM 1383 C C . THR A 1 188 ? 23.899 -11.877 -14.017 1.00 92.19 188 THR A C 1
ATOM 1385 O O . THR A 1 188 ? 23.759 -11.196 -15.032 1.00 92.19 188 THR A O 1
ATOM 1388 N N . ALA A 1 189 ? 23.946 -11.324 -12.806 1.00 91.19 189 ALA A N 1
ATOM 1389 C CA . ALA A 1 189 ? 23.758 -9.898 -12.588 1.00 91.19 189 ALA A CA 1
ATOM 1390 C C . ALA A 1 189 ? 24.780 -9.062 -13.388 1.00 91.19 189 ALA A C 1
ATOM 1392 O O . ALA A 1 189 ? 25.989 -9.145 -13.168 1.00 91.19 189 ALA A O 1
ATOM 1393 N N . GLY A 1 190 ? 24.278 -8.237 -14.315 1.00 86.62 190 GLY A N 1
ATOM 1394 C CA . GLY A 1 190 ? 25.091 -7.365 -15.171 1.00 86.62 190 GLY A CA 1
ATOM 1395 C C . GLY A 1 190 ? 25.705 -8.033 -16.409 1.00 86.62 190 GLY A C 1
ATOM 1396 O O . GLY A 1 190 ? 26.479 -7.381 -17.110 1.00 86.62 190 GLY A O 1
ATOM 1397 N N . ASP A 1 191 ? 25.377 -9.296 -16.694 1.00 89.31 191 ASP A N 1
ATOM 1398 C CA . ASP A 1 191 ? 25.781 -9.987 -17.921 1.00 89.31 191 ASP A CA 1
ATOM 1399 C C . ASP A 1 191 ? 24.613 -10.059 -18.918 1.00 89.31 191 ASP A C 1
ATOM 1401 O O . ASP A 1 191 ? 23.697 -10.870 -18.791 1.00 89.31 191 ASP A O 1
ATOM 1405 N N . GLU A 1 192 ? 24.665 -9.201 -19.938 1.00 90.00 192 GLU A N 1
ATOM 1406 C CA . GLU A 1 192 ? 23.657 -9.115 -21.005 1.00 90.00 192 GLU A CA 1
ATOM 1407 C C . GLU A 1 192 ? 23.913 -10.094 -22.165 1.00 90.00 192 GLU A C 1
ATOM 1409 O O . GLU A 1 192 ? 23.311 -9.989 -23.239 1.00 90.00 192 GLU A O 1
ATOM 1414 N N . SER A 1 193 ? 24.838 -11.043 -22.011 1.00 91.88 193 SER A N 1
ATOM 1415 C CA . SER A 1 193 ? 25.109 -12.010 -23.067 1.00 91.88 193 SER A CA 1
ATOM 1416 C C . SER A 1 193 ? 23.954 -13.009 -23.257 1.00 91.88 193 SER A C 1
ATOM 1418 O O . SER A 1 193 ? 23.053 -13.187 -22.428 1.00 91.88 193 SER A O 1
ATOM 1420 N N . ALA A 1 194 ? 23.958 -13.677 -24.413 1.00 91.00 194 ALA A N 1
ATOM 1421 C CA . ALA A 1 194 ? 22.874 -14.576 -24.808 1.00 91.00 194 ALA A CA 1
ATOM 1422 C C . ALA A 1 194 ? 22.736 -15.807 -23.890 1.00 91.00 194 ALA A C 1
ATOM 1424 O O . ALA A 1 194 ? 21.646 -16.364 -23.769 1.00 91.00 194 ALA A O 1
ATOM 1425 N N . GLU A 1 195 ? 23.824 -16.244 -23.251 1.00 94.12 195 GLU A N 1
ATOM 1426 C CA . GLU A 1 195 ? 23.841 -17.423 -22.380 1.00 94.12 195 GLU A CA 1
ATOM 1427 C C . GLU A 1 195 ? 23.088 -17.193 -21.048 1.00 94.12 195 GLU A C 1
ATOM 1429 O O . GLU A 1 195 ? 22.148 -17.948 -20.779 1.00 94.12 195 GLU A O 1
ATOM 1434 N N . PRO A 1 196 ? 23.397 -16.151 -20.249 1.00 90.06 196 PRO A N 1
ATOM 1435 C CA . PRO A 1 196 ? 22.578 -15.683 -19.131 1.00 90.06 196 PRO A CA 1
ATOM 1436 C C . PRO A 1 196 ? 21.096 -15.544 -19.451 1.00 90.06 196 PRO A C 1
ATOM 1438 O O . PRO A 1 196 ? 20.251 -16.100 -18.752 1.00 90.06 196 PRO A O 1
ATOM 1441 N N . THR A 1 197 ? 20.787 -14.876 -20.564 1.00 86.56 197 THR A N 1
ATOM 1442 C CA . THR A 1 197 ? 19.409 -14.673 -21.016 1.00 86.56 197 THR A CA 1
ATOM 1443 C C . THR A 1 197 ? 18.715 -16.017 -21.257 1.00 86.56 197 THR A C 1
ATOM 1445 O O . THR A 1 197 ? 17.594 -16.240 -20.806 1.00 86.56 197 THR A O 1
ATOM 1448 N N . ALA A 1 198 ? 19.385 -16.967 -21.919 1.00 88.94 198 ALA A N 1
ATOM 1449 C CA . ALA A 1 198 ? 18.838 -18.304 -22.141 1.00 88.94 198 ALA A CA 1
ATOM 1450 C C . ALA A 1 198 ? 18.639 -19.094 -20.833 1.00 88.94 198 ALA A C 1
ATOM 1452 O O . ALA A 1 198 ? 17.643 -19.815 -20.711 1.00 88.94 198 ALA A O 1
ATOM 1453 N N . ARG A 1 199 ? 19.551 -18.955 -19.857 1.00 92.62 199 ARG A N 1
ATOM 1454 C CA . ARG A 1 199 ? 19.420 -19.552 -18.516 1.00 92.62 199 ARG A CA 1
ATOM 1455 C C . ARG A 1 199 ? 18.224 -18.974 -17.767 1.00 92.62 199 ARG A C 1
ATOM 1457 O O . ARG A 1 199 ? 17.446 -19.761 -17.230 1.00 92.62 199 ARG A O 1
ATOM 1464 N N . TRP A 1 200 ? 18.045 -17.653 -17.795 1.00 92.06 200 TRP A N 1
ATOM 1465 C CA . TRP A 1 200 ? 16.898 -16.966 -17.198 1.00 92.06 200 TRP A CA 1
ATOM 1466 C C . TRP A 1 200 ? 15.584 -17.512 -17.752 1.00 92.06 200 TRP A C 1
ATOM 1468 O O . TRP A 1 200 ? 14.789 -18.069 -17.003 1.00 92.06 200 TRP A O 1
ATOM 1478 N N . TRP A 1 201 ? 15.415 -17.516 -19.079 1.00 90.06 201 TRP A N 1
ATOM 1479 C CA . TRP A 1 201 ? 14.211 -18.060 -19.720 1.00 90.06 201 TRP A CA 1
ATOM 1480 C C . TRP A 1 201 ? 13.971 -19.547 -19.428 1.00 90.06 201 TRP A C 1
ATOM 1482 O O . TRP A 1 201 ? 12.839 -20.023 -19.466 1.00 90.06 201 TRP A O 1
ATOM 1492 N N . ALA A 1 202 ? 15.028 -20.326 -19.193 1.00 92.62 202 ALA A N 1
ATOM 1493 C CA . ALA A 1 202 ? 14.889 -21.723 -18.796 1.00 92.62 202 ALA A CA 1
ATOM 1494 C C . ALA A 1 202 ? 14.487 -21.887 -17.322 1.00 92.62 202 ALA A C 1
ATOM 1496 O O . ALA A 1 202 ? 13.850 -22.888 -16.994 1.00 92.62 202 ALA A O 1
ATOM 1497 N N . GLY A 1 203 ? 14.892 -20.972 -16.439 1.00 93.06 203 GLY A N 1
ATOM 1498 C CA . GLY A 1 203 ? 14.410 -20.895 -15.057 1.00 93.06 203 GLY A CA 1
ATOM 1499 C C . GLY A 1 203 ? 12.945 -20.463 -15.004 1.00 93.06 203 GLY A C 1
ATOM 1500 O O . GLY A 1 203 ? 12.136 -21.152 -14.396 1.00 93.06 203 GLY A O 1
ATOM 1501 N N . ASP A 1 204 ? 12.599 -19.421 -15.753 1.00 91.44 204 ASP A N 1
ATOM 1502 C CA . ASP A 1 204 ? 11.245 -18.874 -15.887 1.00 91.44 204 ASP A CA 1
ATOM 1503 C C . ASP A 1 204 ? 10.235 -19.948 -16.330 1.00 91.44 204 ASP A C 1
ATOM 1505 O O . ASP A 1 204 ? 9.303 -20.278 -15.604 1.00 91.44 204 ASP A O 1
ATOM 1509 N N . ARG A 1 205 ? 10.528 -20.675 -17.421 1.00 93.31 205 ARG A N 1
ATOM 1510 C CA . ARG A 1 205 ? 9.697 -21.816 -17.861 1.00 93.31 205 ARG A CA 1
ATOM 1511 C C . ARG A 1 205 ? 9.555 -22.935 -16.822 1.00 93.31 205 ARG A C 1
ATOM 1513 O O . ARG A 1 205 ? 8.586 -23.691 -16.866 1.00 93.31 205 ARG A O 1
ATOM 1520 N N . ARG A 1 206 ? 10.551 -23.126 -15.949 1.00 94.56 206 ARG A N 1
ATOM 1521 C CA . ARG A 1 206 ? 10.484 -24.128 -14.872 1.00 94.56 206 ARG A CA 1
ATOM 1522 C C . ARG A 1 206 ? 9.583 -23.648 -13.738 1.00 94.56 206 ARG A C 1
ATOM 1524 O O . ARG A 1 206 ? 8.851 -24.473 -13.197 1.00 94.56 206 ARG A O 1
ATOM 1531 N N . LEU A 1 207 ? 9.614 -22.354 -13.425 1.00 91.69 207 LEU A N 1
ATOM 1532 C CA . LEU A 1 207 ? 8.686 -21.734 -12.485 1.00 91.69 207 LEU A CA 1
ATOM 1533 C C . LEU A 1 207 ? 7.247 -21.807 -13.017 1.00 91.69 207 LEU A C 1
ATOM 1535 O O . LEU A 1 207 ? 6.397 -22.359 -12.328 1.00 91.69 207 LEU A O 1
ATOM 1539 N N . ASP A 1 208 ? 7.011 -21.442 -14.281 1.00 87.19 208 ASP A N 1
ATOM 1540 C CA . ASP A 1 208 ? 5.699 -21.573 -14.941 1.00 87.19 208 ASP A CA 1
ATOM 1541 C C . ASP A 1 208 ? 5.142 -23.003 -14.879 1.00 87.19 208 ASP A C 1
ATOM 1543 O O . ASP A 1 208 ? 3.956 -23.233 -14.618 1.00 87.19 208 ASP A O 1
ATOM 1547 N N . ALA A 1 209 ? 5.999 -23.997 -15.131 1.00 92.50 209 ALA A N 1
ATOM 1548 C CA . ALA A 1 209 ? 5.611 -25.400 -15.058 1.00 92.50 209 ALA A CA 1
ATOM 1549 C C . ALA A 1 209 ? 5.236 -25.807 -13.624 1.00 92.50 209 ALA A C 1
ATOM 1551 O O . ALA A 1 209 ? 4.260 -26.534 -13.434 1.00 92.50 209 ALA A O 1
ATOM 1552 N N . ALA A 1 210 ? 5.975 -25.331 -12.619 1.00 90.62 210 ALA A N 1
ATOM 1553 C CA . ALA A 1 210 ? 5.663 -25.578 -11.217 1.00 90.62 210 ALA A CA 1
ATOM 1554 C C . ALA A 1 210 ? 4.355 -24.890 -10.789 1.00 90.62 210 ALA A C 1
ATOM 1556 O O . ALA A 1 210 ? 3.532 -25.518 -10.124 1.00 90.62 210 ALA A O 1
ATOM 1557 N N . ASP A 1 211 ? 4.110 -23.662 -11.249 1.00 84.62 211 ASP A N 1
ATOM 1558 C CA . ASP A 1 211 ? 2.861 -22.928 -11.023 1.00 84.62 211 ASP A CA 1
ATOM 1559 C C . ASP A 1 211 ? 1.669 -23.638 -11.668 1.00 84.62 211 ASP A C 1
ATOM 1561 O O . ASP A 1 211 ? 0.587 -23.727 -11.086 1.00 84.62 211 ASP A O 1
ATOM 1565 N N . SER A 1 212 ? 1.851 -24.204 -12.864 1.00 87.31 212 SER A N 1
ATOM 1566 C CA . SER A 1 212 ? 0.831 -25.044 -13.496 1.00 87.31 212 SER A CA 1
ATOM 1567 C C . SER A 1 212 ? 0.535 -26.295 -12.665 1.00 87.31 212 SER A C 1
ATOM 1569 O O . SER A 1 212 ? -0.634 -26.642 -12.497 1.00 87.31 212 SER A O 1
ATOM 1571 N N . VAL A 1 213 ? 1.560 -26.975 -12.140 1.00 89.19 213 VAL A N 1
ATOM 1572 C CA . VAL A 1 213 ? 1.370 -28.151 -11.274 1.00 89.19 213 VAL A CA 1
ATOM 1573 C C . VAL A 1 213 ? 0.614 -27.753 -10.010 1.00 89.19 213 VAL A C 1
ATOM 1575 O O . VAL A 1 213 ? -0.386 -28.396 -9.695 1.00 89.19 213 VAL A O 1
ATOM 1578 N N . LEU A 1 214 ? 1.013 -26.671 -9.338 1.00 85.38 214 LEU A N 1
ATOM 1579 C CA . LEU A 1 214 ? 0.350 -26.179 -8.130 1.00 85.38 214 LEU A CA 1
ATOM 1580 C C . LEU A 1 214 ? -1.125 -25.836 -8.383 1.00 85.38 214 LEU A C 1
ATOM 1582 O O . LEU A 1 214 ? -1.982 -26.309 -7.639 1.00 85.38 214 LEU A O 1
ATOM 1586 N N . ARG A 1 215 ? -1.440 -25.123 -9.474 1.00 82.81 215 ARG A N 1
ATOM 1587 C CA . ARG A 1 215 ? -2.829 -24.813 -9.868 1.00 82.81 215 ARG A CA 1
ATOM 1588 C C . ARG A 1 215 ? -3.669 -26.066 -10.105 1.00 82.81 215 ARG A C 1
ATOM 1590 O O . ARG A 1 215 ? -4.809 -26.134 -9.665 1.00 82.81 215 ARG A O 1
ATOM 1597 N N . THR A 1 216 ? -3.111 -27.084 -10.761 1.00 85.50 216 THR A N 1
ATOM 1598 C CA . THR A 1 216 ? -3.829 -28.354 -11.001 1.00 85.50 216 THR A CA 1
ATOM 1599 C C . THR A 1 216 ? -3.908 -29.268 -9.777 1.00 85.50 216 THR A C 1
ATOM 1601 O O . THR A 1 216 ? -4.747 -30.165 -9.739 1.00 85.50 216 THR A O 1
ATOM 1604 N N . THR A 1 217 ? -3.062 -29.031 -8.773 1.00 83.38 217 THR A N 1
ATOM 1605 C CA . THR A 1 217 ? -3.000 -29.791 -7.512 1.00 83.38 217 THR A CA 1
ATOM 1606 C C . THR A 1 217 ? -3.677 -29.026 -6.373 1.00 83.38 217 THR A C 1
ATOM 1608 O O . THR A 1 217 ? -3.407 -29.277 -5.202 1.00 83.38 217 THR A O 1
ATOM 1611 N N . ALA A 1 218 ? -4.549 -28.076 -6.726 1.00 65.06 218 ALA A N 1
ATOM 1612 C CA . ALA A 1 218 ? -5.298 -27.235 -5.813 1.00 65.06 218 ALA A CA 1
ATOM 1613 C C . ALA A 1 218 ? -5.818 -28.005 -4.597 1.00 65.06 218 ALA A C 1
ATOM 1615 O O . ALA A 1 218 ? -6.395 -29.088 -4.767 1.00 65.06 218 ALA A O 1
ATOM 1616 N N . PRO A 1 219 ? -5.738 -27.435 -3.386 1.00 65.56 219 PRO A N 1
ATOM 1617 C CA . PRO A 1 219 ? -6.481 -27.973 -2.272 1.00 65.56 219 PRO A CA 1
ATOM 1618 C C . PRO A 1 219 ? -7.978 -27.730 -2.518 1.00 65.56 219 PRO A C 1
ATOM 1620 O O . PRO A 1 219 ? -8.572 -26.787 -2.012 1.00 65.56 219 PRO A O 1
ATOM 1623 N N . THR A 1 220 ? -8.639 -28.634 -3.243 1.00 66.69 220 THR A N 1
ATOM 1624 C CA . THR A 1 220 ? -10.110 -28.668 -3.348 1.00 66.69 220 THR A CA 1
ATOM 1625 C C . THR A 1 220 ? -10.757 -29.122 -2.036 1.00 66.69 220 THR A C 1
ATOM 1627 O O . THR A 1 220 ? -11.965 -29.349 -1.966 1.00 66.69 220 THR A O 1
ATOM 1630 N N . THR A 1 221 ? -9.951 -29.331 -0.993 1.00 69.81 221 THR A N 1
ATOM 1631 C CA . THR A 1 221 ? -10.379 -29.796 0.317 1.00 69.81 221 THR A CA 1
ATOM 1632 C C . THR A 1 221 ? -9.934 -28.813 1.390 1.00 69.81 221 THR A C 1
ATOM 1634 O O . THR A 1 221 ? -8.836 -28.258 1.345 1.00 69.81 221 THR A O 1
ATOM 1637 N N . LEU A 1 222 ? -10.776 -28.652 2.411 1.00 70.31 222 LEU A N 1
ATOM 1638 C CA . LEU A 1 222 ? -10.471 -27.845 3.592 1.00 70.31 222 LEU A CA 1
ATOM 1639 C C . LEU A 1 222 ? -9.183 -28.310 4.297 1.00 70.31 222 LEU A C 1
ATOM 1641 O O . LEU A 1 222 ? -8.459 -27.495 4.860 1.00 70.31 222 LEU A O 1
ATOM 1645 N N . ALA A 1 223 ? -8.884 -29.612 4.241 1.00 68.25 223 ALA A N 1
ATOM 1646 C CA . ALA A 1 223 ? -7.660 -30.180 4.798 1.00 68.25 223 ALA A CA 1
ATOM 1647 C C . ALA A 1 223 ? -6.409 -29.663 4.071 1.00 68.25 223 ALA A C 1
ATOM 1649 O O . ALA A 1 223 ? -5.474 -29.222 4.734 1.00 68.25 223 ALA A O 1
ATOM 1650 N N . GLY A 1 224 ? -6.423 -29.634 2.734 1.00 73.00 224 GLY A N 1
ATOM 1651 C CA . GLY A 1 224 ? -5.321 -29.080 1.945 1.00 73.00 224 GLY A CA 1
ATOM 1652 C C . GLY A 1 224 ? -5.146 -27.571 2.159 1.00 73.00 224 GLY A C 1
ATOM 1653 O O . GLY A 1 224 ? -4.022 -27.099 2.285 1.00 73.00 224 GLY A O 1
ATOM 1654 N N . LEU A 1 225 ? -6.247 -26.818 2.299 1.00 77.00 225 LEU A N 1
ATOM 1655 C CA . LEU A 1 225 ? -6.201 -25.384 2.624 1.00 77.00 225 LEU A CA 1
ATOM 1656 C C . LEU A 1 225 ? -5.604 -25.140 4.016 1.00 77.00 225 LEU A C 1
ATOM 1658 O O . LEU A 1 225 ? -4.778 -24.249 4.196 1.00 77.00 225 LEU A O 1
ATOM 1662 N N . SER A 1 226 ? -5.982 -25.960 5.000 1.00 74.75 226 SER A N 1
ATOM 1663 C CA . SER A 1 226 ? -5.419 -25.893 6.350 1.00 74.75 226 SER A CA 1
ATOM 1664 C C . SER A 1 226 ? -3.937 -26.269 6.373 1.00 74.75 226 SER A C 1
ATOM 1666 O O . SER A 1 226 ? -3.175 -25.643 7.106 1.00 74.75 226 SER A O 1
ATOM 1668 N N . ALA A 1 227 ? -3.520 -27.271 5.596 1.00 73.06 227 ALA A N 1
ATOM 1669 C CA . ALA A 1 227 ? -2.118 -27.665 5.479 1.00 73.06 227 ALA A CA 1
ATOM 1670 C C . ALA A 1 227 ? -1.281 -26.562 4.815 1.00 73.06 227 ALA A C 1
ATOM 1672 O O . ALA A 1 227 ? -0.188 -26.261 5.287 1.00 73.06 227 ALA A O 1
ATOM 1673 N N . LEU A 1 228 ? -1.824 -25.908 3.782 1.00 78.44 228 LEU A N 1
ATOM 1674 C CA . LEU A 1 228 ? -1.201 -24.758 3.127 1.00 78.44 228 LEU A CA 1
ATOM 1675 C C . LEU A 1 228 ? -1.009 -23.598 4.113 1.00 78.44 228 LEU A C 1
ATOM 1677 O O . LEU A 1 228 ? 0.100 -23.095 4.265 1.00 78.44 228 LEU A O 1
ATOM 1681 N N . ALA A 1 229 ? -2.061 -23.222 4.844 1.00 78.50 229 ALA A N 1
ATOM 1682 C CA . ALA A 1 229 ? -1.991 -22.159 5.845 1.00 78.50 229 ALA A CA 1
ATOM 1683 C C . ALA A 1 229 ? -0.976 -22.468 6.959 1.00 78.50 229 ALA A C 1
ATOM 1685 O O . ALA A 1 229 ? -0.223 -21.588 7.368 1.00 78.50 229 ALA A O 1
ATOM 1686 N N . GLN A 1 230 ? -0.915 -23.719 7.428 1.00 76.25 230 GLN A N 1
ATOM 1687 C CA . GLN A 1 230 ? 0.069 -24.153 8.425 1.00 76.25 230 GLN A CA 1
ATOM 1688 C C . GLN A 1 230 ? 1.500 -24.128 7.886 1.00 76.25 230 GLN A C 1
ATOM 1690 O O . GLN A 1 230 ? 2.403 -23.708 8.608 1.00 76.25 230 GLN A O 1
ATOM 1695 N N . HIS A 1 231 ? 1.710 -24.548 6.633 1.00 78.19 231 HIS A N 1
ATOM 1696 C CA . HIS A 1 231 ? 3.018 -24.479 5.980 1.00 78.19 231 HIS A CA 1
ATOM 1697 C C . HIS A 1 231 ? 3.519 -23.039 5.949 1.00 78.19 231 HIS A C 1
ATOM 1699 O O . HIS A 1 231 ? 4.586 -22.772 6.495 1.00 78.19 231 HIS A O 1
ATOM 1705 N N . TYR A 1 232 ? 2.716 -22.107 5.428 1.00 74.00 232 TYR A N 1
ATOM 1706 C CA . TYR A 1 232 ? 3.097 -20.696 5.371 1.00 74.00 232 TYR A CA 1
ATOM 1707 C C . TYR A 1 232 ? 3.292 -20.086 6.758 1.00 74.00 232 TYR A C 1
ATOM 1709 O O . TYR A 1 232 ? 4.318 -19.461 6.975 1.00 74.00 232 TYR A O 1
ATOM 1717 N N . ALA A 1 233 ? 2.411 -20.351 7.727 1.00 72.31 233 ALA A N 1
ATOM 1718 C CA . ALA A 1 233 ? 2.591 -19.873 9.102 1.00 72.31 233 ALA A CA 1
ATOM 1719 C C . ALA A 1 233 ? 3.880 -20.400 9.767 1.00 72.31 233 ALA A C 1
ATOM 1721 O O . ALA A 1 233 ? 4.413 -19.766 10.675 1.00 72.31 233 ALA A O 1
ATOM 1722 N N . SER A 1 234 ? 4.378 -21.566 9.340 1.00 72.62 234 SER A N 1
ATOM 1723 C CA . SER A 1 234 ? 5.614 -22.166 9.860 1.00 72.62 234 SER A CA 1
ATOM 1724 C C . SER A 1 234 ? 6.888 -21.674 9.166 1.00 72.62 234 SER A C 1
ATOM 1726 O O . SER A 1 234 ? 7.965 -21.744 9.760 1.00 72.62 234 SER A O 1
ATOM 1728 N N . THR A 1 235 ? 6.783 -21.193 7.925 1.00 66.75 235 THR A N 1
ATOM 1729 C CA . THR A 1 235 ? 7.915 -20.717 7.114 1.00 66.75 235 THR A CA 1
ATOM 1730 C C . THR A 1 235 ? 8.017 -19.192 7.075 1.00 66.75 235 THR A C 1
ATOM 1732 O O . THR A 1 235 ? 9.109 -18.663 6.863 1.00 66.75 235 THR A O 1
ATOM 1735 N N . SER A 1 236 ? 6.925 -18.473 7.347 1.00 61.81 236 SER A N 1
ATOM 1736 C CA . SER A 1 236 ? 6.903 -17.024 7.523 1.00 61.81 236 SER A CA 1
ATOM 1737 C C . SER A 1 236 ? 7.464 -16.650 8.899 1.00 61.81 236 SER A C 1
ATOM 1739 O O . SER A 1 236 ? 6.732 -16.457 9.867 1.00 61.81 236 SER A O 1
ATOM 1741 N N . CYS A 1 237 ? 8.788 -16.537 9.000 1.00 45.44 237 CYS A N 1
ATOM 1742 C CA . CYS A 1 237 ? 9.435 -15.851 10.126 1.00 45.44 237 CYS A CA 1
ATOM 1743 C C . CYS A 1 237 ? 9.255 -14.320 10.059 1.00 45.44 237 CYS A C 1
ATOM 1745 O O . CYS A 1 237 ? 9.675 -13.621 10.977 1.00 45.44 237 CYS A O 1
ATOM 1747 N N . ASP A 1 238 ? 8.666 -13.826 8.968 1.00 54.97 238 ASP A N 1
ATOM 1748 C CA . ASP A 1 238 ? 8.410 -12.424 8.680 1.00 54.97 238 ASP A CA 1
ATOM 1749 C C . ASP A 1 238 ? 6.914 -12.253 8.347 1.00 54.97 238 ASP A C 1
ATOM 1751 O O . ASP A 1 238 ? 6.468 -12.780 7.321 1.00 54.97 238 ASP A O 1
ATOM 1755 N N . PRO A 1 239 ? 6.113 -11.615 9.220 1.00 50.03 239 PRO A N 1
ATOM 1756 C CA . PRO A 1 239 ? 4.694 -11.367 8.969 1.00 50.03 239 PRO A CA 1
ATOM 1757 C C . PRO A 1 239 ? 4.455 -10.379 7.816 1.00 50.03 239 PRO A C 1
ATOM 1759 O O . PRO A 1 239 ? 3.355 -10.375 7.270 1.00 50.03 239 PRO A O 1
ATOM 1762 N N . ASP A 1 240 ? 5.479 -9.626 7.400 1.00 55.66 240 ASP A N 1
ATOM 1763 C CA . ASP A 1 240 ? 5.436 -8.723 6.243 1.00 55.66 240 ASP A CA 1
ATOM 1764 C C . ASP A 1 240 ? 5.991 -9.390 4.967 1.00 55.66 240 ASP A C 1
ATOM 1766 O O . ASP A 1 240 ? 6.029 -8.796 3.889 1.00 55.66 240 ASP A O 1
ATOM 1770 N N . GLY A 1 241 ? 6.433 -10.647 5.075 1.00 57.03 241 GLY A N 1
ATOM 1771 C CA . GLY A 1 241 ? 7.092 -11.372 3.999 1.00 57.03 241 GLY A CA 1
ATOM 1772 C C . GLY A 1 241 ? 6.143 -11.840 2.894 1.00 57.03 241 GLY A C 1
ATOM 1773 O O . GLY A 1 241 ? 4.973 -12.158 3.125 1.00 57.03 241 GLY A O 1
ATOM 1774 N N . GLU A 1 242 ? 6.714 -12.005 1.695 1.00 59.78 242 GLU A N 1
ATOM 1775 C CA . GLU A 1 242 ? 6.083 -12.504 0.460 1.00 59.78 242 GLU A CA 1
ATOM 1776 C C . GLU A 1 242 ? 5.159 -13.722 0.657 1.00 59.78 242 GLU A C 1
ATOM 1778 O O . GLU A 1 242 ? 4.250 -13.935 -0.138 1.00 59.78 242 GLU A O 1
ATOM 1783 N N . GLY A 1 243 ? 5.338 -14.514 1.720 1.00 63.56 243 GLY A N 1
ATOM 1784 C CA . GLY A 1 243 ? 4.535 -15.698 2.024 1.00 63.56 243 GLY A CA 1
ATOM 1785 C C . GLY A 1 243 ? 3.029 -15.449 2.193 1.00 63.56 243 GLY A C 1
ATOM 1786 O O . GLY A 1 243 ? 2.237 -16.253 1.702 1.00 63.56 243 GLY A O 1
ATOM 1787 N N . LEU A 1 244 ? 2.603 -14.356 2.841 1.00 63.53 244 LEU A N 1
ATOM 1788 C CA . LEU A 1 244 ? 1.168 -14.066 3.013 1.00 63.53 244 LEU A CA 1
ATOM 1789 C C . LEU A 1 244 ? 0.527 -13.545 1.723 1.00 63.53 244 LEU A C 1
ATOM 1791 O O . LEU A 1 244 ? -0.557 -14.004 1.363 1.00 63.53 244 LEU A O 1
ATOM 1795 N N . THR A 1 245 ? 1.215 -12.664 0.993 1.00 67.69 245 THR A N 1
ATOM 1796 C CA . THR A 1 245 ? 0.798 -12.205 -0.344 1.00 67.69 245 THR A CA 1
ATOM 1797 C C . THR A 1 245 ? 0.607 -13.388 -1.283 1.00 67.69 245 THR A C 1
ATOM 1799 O O . THR A 1 245 ? -0.427 -13.531 -1.924 1.00 67.69 245 THR A O 1
ATOM 1802 N N . HIS A 1 246 ? 1.562 -14.307 -1.269 1.00 65.81 246 HIS A N 1
ATOM 1803 C CA . HIS A 1 246 ? 1.574 -15.503 -2.091 1.00 65.81 246 HIS A CA 1
ATOM 1804 C C . HIS A 1 246 ? 0.423 -16.464 -1.736 1.00 65.81 246 HIS A C 1
ATOM 1806 O O . HIS A 1 246 ? -0.202 -17.042 -2.625 1.00 65.81 246 HIS A O 1
ATOM 1812 N N . LEU A 1 247 ? 0.070 -16.597 -0.452 1.00 70.00 247 LEU A N 1
ATOM 1813 C CA . LEU A 1 247 ? -1.115 -17.350 -0.035 1.00 70.00 247 LEU A CA 1
ATOM 1814 C C . LEU A 1 247 ? -2.417 -16.675 -0.503 1.00 70.00 247 LEU A C 1
ATOM 1816 O O . LEU A 1 247 ? -3.329 -17.368 -0.949 1.00 70.00 247 LEU A O 1
ATOM 1820 N N . VAL A 1 248 ? -2.505 -15.343 -0.449 1.00 70.81 248 VAL A N 1
ATOM 1821 C CA . VAL A 1 248 ? -3.667 -14.581 -0.943 1.00 70.81 248 VAL A CA 1
ATOM 1822 C C . VAL A 1 248 ? -3.812 -14.693 -2.461 1.00 70.81 248 VAL A C 1
ATOM 1824 O O . VAL A 1 248 ? -4.922 -14.922 -2.929 1.00 70.81 248 VAL A O 1
ATOM 1827 N N . GLU A 1 249 ? -2.724 -14.602 -3.225 1.00 71.38 249 GLU A N 1
ATOM 1828 C CA . GLU A 1 249 ? -2.724 -14.786 -4.683 1.00 71.38 249 GLU A CA 1
ATOM 1829 C C . GLU A 1 249 ? -3.179 -16.193 -5.074 1.00 71.38 249 GLU A C 1
ATOM 1831 O O . GLU A 1 249 ? -4.066 -16.341 -5.910 1.00 71.38 249 GLU A O 1
ATOM 1836 N N . ILE A 1 250 ? -2.651 -17.228 -4.409 1.00 68.12 250 ILE A N 1
ATOM 1837 C CA . ILE A 1 250 ? -3.086 -18.615 -4.626 1.00 68.12 250 ILE A CA 1
ATOM 1838 C C . ILE A 1 250 ? -4.592 -18.756 -4.350 1.00 68.12 250 ILE A C 1
ATOM 1840 O O . ILE A 1 250 ? -5.301 -19.411 -5.109 1.00 68.12 250 ILE A O 1
ATOM 1844 N N . LEU A 1 251 ? -5.099 -18.148 -3.273 1.00 71.00 251 LEU A N 1
ATOM 1845 C CA . LEU A 1 251 ? -6.524 -18.190 -2.937 1.00 71.00 251 LEU A CA 1
ATOM 1846 C C . LEU A 1 251 ? -7.396 -17.377 -3.908 1.00 71.00 251 LEU A C 1
ATOM 1848 O O . LEU A 1 251 ? -8.526 -17.786 -4.172 1.00 71.00 251 LEU A O 1
ATOM 1852 N N . ALA A 1 252 ? -6.895 -16.256 -4.430 1.00 71.00 252 ALA A N 1
ATOM 1853 C CA . ALA A 1 252 ? -7.588 -15.425 -5.413 1.00 71.00 252 ALA A CA 1
ATOM 1854 C C . ALA A 1 252 ? -7.699 -16.137 -6.768 1.00 71.00 252 ALA A C 1
ATOM 1856 O O . ALA A 1 252 ? -8.800 -16.237 -7.305 1.00 71.00 252 ALA A O 1
ATOM 1857 N N . ASP A 1 253 ? -6.610 -16.743 -7.249 1.00 67.31 253 ASP A N 1
ATOM 1858 C CA . ASP A 1 253 ? -6.603 -17.565 -8.465 1.00 67.31 253 ASP A CA 1
ATOM 1859 C C . ASP A 1 253 ? -7.581 -18.749 -8.367 1.00 67.31 253 ASP A C 1
ATOM 1861 O O . ASP A 1 253 ? -8.174 -19.154 -9.367 1.00 67.31 253 ASP A O 1
ATOM 1865 N N . PHE A 1 254 ? -7.797 -19.297 -7.163 1.00 67.00 254 PHE A N 1
ATOM 1866 C CA . PHE A 1 254 ? -8.817 -20.328 -6.942 1.00 67.00 254 PHE A CA 1
ATOM 1867 C C . PHE A 1 254 ? -10.250 -19.807 -6.931 1.00 67.00 254 PHE A C 1
ATOM 1869 O O . PHE A 1 254 ? -11.161 -20.581 -7.213 1.00 67.00 254 PHE A O 1
ATOM 1876 N N . ALA A 1 255 ? -10.480 -18.543 -6.582 1.00 65.62 255 ALA A N 1
ATOM 1877 C CA . ALA A 1 255 ? -11.823 -17.974 -6.591 1.00 65.62 255 ALA A CA 1
ATOM 1878 C C . ALA A 1 255 ? -12.345 -17.734 -8.021 1.00 65.62 255 ALA A C 1
ATOM 1880 O O . ALA A 1 255 ? -13.561 -17.727 -8.224 1.00 65.62 255 ALA A O 1
ATOM 1881 N N . ASP A 1 256 ? -11.435 -17.578 -8.987 1.00 63.22 256 ASP A N 1
ATOM 1882 C CA . ASP A 1 256 ? -11.740 -17.274 -10.389 1.00 63.22 256 ASP A CA 1
ATOM 1883 C C . ASP A 1 256 ? -11.763 -18.510 -11.321 1.00 63.22 256 ASP A C 1
ATOM 1885 O O . ASP A 1 256 ? -12.167 -18.386 -12.483 1.00 63.22 256 ASP A O 1
ATOM 1889 N N . ALA A 1 257 ? -11.359 -19.692 -10.834 1.00 58.66 257 ALA A N 1
ATOM 1890 C CA . ALA A 1 257 ? -11.317 -20.964 -11.578 1.00 58.66 257 ALA A CA 1
ATOM 1891 C C . ALA A 1 257 ? -12.575 -21.833 -11.382 1.00 58.66 257 ALA A C 1
ATOM 1893 O O . ALA A 1 257 ? -13.047 -22.414 -12.391 1.00 58.66 257 ALA A O 1
#

Foldseek 3Di:
DDDDDDPDDDDDDDDDDPPPPPPPVPPPDPPDDDDPPPDDDDLVVVVVVVFPAPDGPVVLLVVDDPVVNVVLVVLVVLLVVLCLQLQPPHDPVSHDPDNVSNVVSVVSNVVSVVVSVVVSCVSCCCGANPPPFGHPRCPVVVVDDTDPPPDDPDPDDDDDPDDPQQLVVLVVQLVVLVVLLVVLCVVCPPPPDPVSVVSNVVSVVSNVVSVVSNLVSDCPDPVSLVVLVVVLVVVCPDPPDPSVVVNVVSVVSVVVD